Protein AF-A0AAD7BGS7-F1 (afdb_monomer_lite)

Radius of gyration: 22.75 Å; chains: 1; bounding box: 48×44×82 Å

Secondary structure (DSSP, 8-state):
----------PPPHHHHHHHHHHHHHH-GGGHHHHTTT-HHHHHHHHHHHHSEEETTSHHHHHHHHHHHHHS-HHHHHHH--EEEE-S--TTHHHHHHH-TT-SEEEES---HHHHTT--TT--EEEESSPPPGGGGGGGTT--EEEE---TT--HHHHHHHHHT-TT--EEEES-STT-----------TT---EEEEEEE--SSTT--EEEEEEE-----

pLDDT: mean 80.49, std 18.26, range [29.55, 98.44]

Foldseek 3Di:
DDDPPPPPPDDDDPVVVLVVLCCVCVVCVVCLVVQLPPDVVSVVSRVLSNQQAQAQPDVVRVVVLVVCCVPDDLVSQLQSHAHYEHEDPDPCVLVSLQSNLNHQHYEYADDDPSNLVSHHLNHAEYHYQDDDFQPRLVSQQNHAEYEHEHDVDDPPVRVLLSVLSHPRHAEYEYADDVRPDPPPLPPPPDPDFPFRWHKYWYHYPPPDDTDIDTHTRGNDDD

Sequence (222 aa):
MAFALSDDGPVFPPEIERHIFELCALGRPVLVPKLILVAWRIKHWIEPILYRTMDGYRAFTSEALLSAIHTKPPGFIATAVQNLSIYDSAAGYEEILSACTGVINLRVLSMDTAFSAHIPSTLMQLYVYDFPHQSSAFLFSQLTHLDVMGFLDIDLDAFHSSVALLPHLTHVSFPDRDYAPIFPVSCGATPKSRCSSIMIKTTSRSLTRRASQRICVSSYLV

Structure (mmCIF, N/CA/C/O backbone):
data_AF-A0AAD7BGS7-F1
#
_entry.id   AF-A0AAD7BGS7-F1
#
loop_
_atom_site.group_PDB
_atom_site.id
_atom_site.type_symbol
_atom_site.label_atom_id
_atom_site.label_alt_id
_atom_site.label_comp_id
_atom_site.label_asym_id
_atom_site.label_entity_id
_atom_site.label_seq_id
_atom_site.pdbx_PDB_ins_code
_atom_site.Cartn_x
_atom_site.Cartn_y
_atom_site.Cartn_z
_atom_site.occupancy
_atom_site.B_iso_or_equiv
_atom_site.auth_seq_id
_atom_site.auth_comp_id
_atom_site.auth_asym_id
_atom_site.auth_atom_id
_atom_site.pdbx_PDB_model_num
ATOM 1 N N . MET A 1 1 ? -19.788 13.824 49.871 1.00 48.88 1 MET A N 1
ATOM 2 C CA . MET A 1 1 ? -20.684 12.728 49.446 1.00 48.88 1 MET A CA 1
ATOM 3 C C . MET A 1 1 ? -21.099 13.029 48.014 1.00 48.88 1 MET A C 1
ATOM 5 O O . MET A 1 1 ? -21.904 13.925 47.811 1.00 48.88 1 MET A O 1
ATOM 9 N N . ALA A 1 2 ? -20.447 12.409 47.031 1.00 5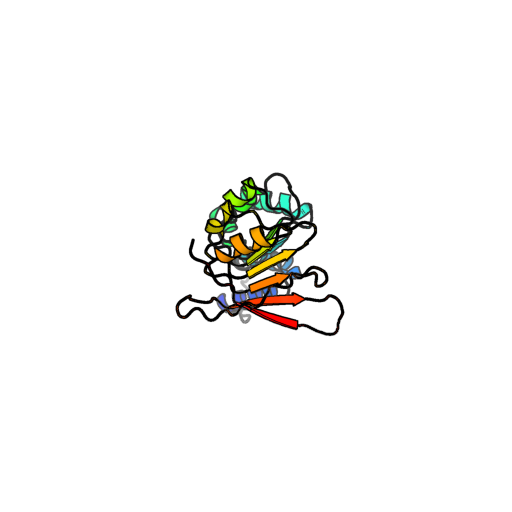1.09 2 ALA A N 1
ATOM 10 C CA . ALA A 1 2 ? -20.798 12.567 45.621 1.00 51.09 2 ALA A CA 1
ATOM 11 C C . ALA A 1 2 ? -21.753 11.429 45.246 1.00 51.09 2 ALA A C 1
ATOM 13 O O . ALA A 1 2 ? -21.427 10.264 45.469 1.00 51.09 2 ALA A O 1
ATOM 14 N N . PHE A 1 3 ? -22.939 11.769 44.751 1.00 52.53 3 PHE A N 1
ATOM 15 C CA . PHE A 1 3 ? -23.895 10.793 44.241 1.00 52.53 3 PHE A CA 1
ATOM 16 C C . PHE A 1 3 ? -23.376 10.259 42.904 1.00 52.53 3 PHE A C 1
ATOM 18 O O . PHE A 1 3 ? -23.168 11.030 41.968 1.00 52.53 3 PHE A O 1
ATOM 25 N N . ALA A 1 4 ? -23.143 8.949 42.831 1.00 58.88 4 ALA A N 1
ATOM 26 C CA . ALA A 1 4 ? -22.923 8.257 41.572 1.00 58.88 4 ALA A CA 1
ATOM 27 C C . ALA A 1 4 ? -24.243 8.296 40.792 1.00 58.88 4 ALA A C 1
ATOM 29 O O . ALA A 1 4 ? -25.187 7.588 41.132 1.00 58.88 4 ALA A O 1
ATOM 30 N N . LEU A 1 5 ? -24.330 9.175 39.794 1.00 60.38 5 LEU A N 1
ATOM 31 C CA . LEU A 1 5 ? -25.364 9.075 38.773 1.00 60.38 5 LEU A CA 1
ATOM 32 C C . LEU A 1 5 ? -25.076 7.780 38.012 1.00 60.38 5 LEU A C 1
ATOM 34 O O . LEU A 1 5 ? -24.053 7.677 37.335 1.00 60.38 5 LEU A O 1
ATOM 38 N N . SER A 1 6 ? -25.926 6.774 38.201 1.00 67.62 6 SER A N 1
ATOM 39 C CA . SER A 1 6 ? -25.938 5.566 37.387 1.00 67.62 6 SER A CA 1
ATOM 40 C C . SER A 1 6 ? -26.302 5.981 35.965 1.00 67.62 6 SER A C 1
ATOM 42 O O . SER A 1 6 ? -27.460 6.254 35.651 1.00 67.62 6 SER A O 1
ATOM 44 N N . ASP A 1 7 ? -25.271 6.133 35.139 1.00 70.50 7 ASP A N 1
ATOM 45 C CA . ASP A 1 7 ? -25.363 6.410 33.711 1.00 70.50 7 ASP A CA 1
ATOM 46 C C . ASP A 1 7 ? -25.849 5.141 32.993 1.00 70.50 7 ASP A C 1
ATOM 48 O O . ASP A 1 7 ? -25.097 4.466 32.296 1.00 70.50 7 ASP A O 1
ATOM 52 N N . ASP A 1 8 ? -27.116 4.775 33.218 1.00 81.25 8 ASP A N 1
ATOM 53 C CA . ASP A 1 8 ? -27.794 3.623 32.601 1.00 81.25 8 ASP A CA 1
ATOM 54 C C . ASP A 1 8 ? -28.217 3.928 31.149 1.00 81.25 8 ASP A C 1
ATOM 56 O O . ASP A 1 8 ? -29.264 3.492 30.660 1.00 81.25 8 ASP A O 1
ATOM 60 N N . GLY A 1 9 ? -27.416 4.725 30.440 1.00 81.56 9 GLY A N 1
ATOM 61 C CA . GLY A 1 9 ? -27.563 4.904 29.006 1.00 81.56 9 GLY A CA 1
ATOM 62 C C . GLY A 1 9 ? -27.282 3.588 28.271 1.00 81.56 9 GLY A C 1
ATOM 63 O O . GLY A 1 9 ? -26.488 2.768 28.736 1.00 81.56 9 GLY A O 1
ATOM 64 N N . PRO A 1 10 ? -27.903 3.347 27.105 1.00 83.38 10 PRO A N 1
ATOM 65 C CA . PRO A 1 10 ? -27.563 2.183 26.298 1.00 83.38 10 PRO A CA 1
ATOM 66 C C . PRO A 1 10 ? -26.089 2.261 25.865 1.00 83.38 10 PRO A C 1
ATOM 68 O O . PRO A 1 10 ? -25.704 3.138 25.092 1.00 83.38 10 PRO A O 1
ATOM 71 N N . VAL A 1 11 ? -25.265 1.330 26.356 1.00 90.81 11 VAL A N 1
ATOM 72 C CA . VAL A 1 11 ? -23.849 1.196 25.984 1.00 90.81 11 VAL A CA 1
ATOM 73 C C . VAL A 1 11 ? -23.717 0.157 24.875 1.00 90.81 11 VAL A C 1
ATOM 75 O O . VAL A 1 11 ? -24.202 -0.969 25.000 1.00 90.81 11 VAL A O 1
ATOM 78 N N . PHE A 1 12 ? -23.045 0.517 23.781 1.00 93.25 12 PHE A N 1
ATOM 79 C CA . PHE A 1 12 ? -22.699 -0.459 22.752 1.00 93.25 12 PHE A CA 1
ATOM 80 C C . PHE A 1 12 ? -21.649 -1.449 23.273 1.00 93.25 12 PHE A C 1
ATOM 82 O O . PHE A 1 12 ? -20.686 -1.027 23.919 1.00 93.25 12 PHE A O 1
ATOM 89 N N . PRO A 1 13 ? -21.760 -2.744 22.933 1.00 96.19 13 PRO A N 1
ATOM 90 C CA . PRO A 1 13 ? -20.654 -3.676 23.106 1.00 96.19 13 PRO A CA 1
ATOM 91 C C . PRO A 1 13 ? -19.382 -3.166 22.394 1.00 96.19 13 PRO A C 1
ATOM 93 O O . PRO A 1 13 ? -19.499 -2.595 21.298 1.00 96.19 13 PRO A O 1
ATOM 96 N N . PRO A 1 14 ? -18.176 -3.374 22.959 1.00 95.81 14 PRO A N 1
ATOM 97 C CA . PRO A 1 14 ? -16.922 -2.873 22.387 1.00 95.81 14 PRO A CA 1
ATOM 98 C C . PRO A 1 14 ? -16.681 -3.283 20.929 1.00 95.81 14 PRO A C 1
ATOM 100 O O . PRO A 1 14 ? -16.092 -2.527 20.161 1.00 95.81 14 PRO A O 1
ATOM 103 N N . GLU A 1 15 ? -17.151 -4.460 20.519 1.00 97.56 15 GLU A N 1
ATOM 104 C CA . GLU A 1 15 ? -17.004 -4.982 19.159 1.0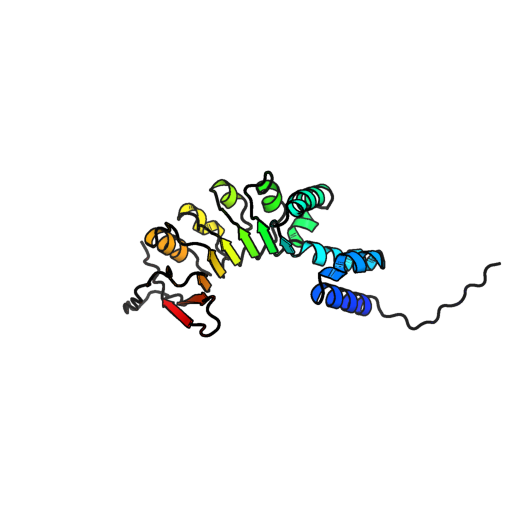0 97.56 15 GLU A CA 1
ATOM 105 C C . GLU A 1 15 ? -17.819 -4.166 18.150 1.00 97.56 15 GLU A C 1
ATOM 107 O O . GLU A 1 15 ? -17.345 -3.877 17.049 1.00 97.56 15 GLU A O 1
ATOM 112 N N . ILE A 1 16 ? -19.030 -3.756 18.540 1.00 98.00 16 ILE A N 1
ATOM 113 C CA . ILE A 1 16 ? -19.909 -2.926 17.710 1.00 98.00 16 ILE A CA 1
ATOM 114 C C . ILE A 1 16 ? -19.339 -1.515 17.601 1.00 98.00 16 ILE A C 1
ATOM 116 O O . ILE A 1 16 ? -19.269 -0.964 16.503 1.00 98.00 16 ILE A O 1
ATOM 120 N N . GLU A 1 17 ? -18.870 -0.954 18.718 1.00 97.38 17 GLU A N 1
ATOM 121 C CA . GLU A 1 17 ? -18.189 0.340 18.722 1.00 97.38 17 GLU A CA 1
ATOM 122 C C . GLU A 1 17 ? -16.969 0.314 17.788 1.00 97.38 17 GLU A C 1
ATOM 124 O O . GLU A 1 17 ? -16.858 1.151 16.889 1.00 97.38 17 GLU A O 1
ATOM 129 N N . ARG A 1 18 ? -16.097 -0.693 17.930 1.00 97.81 18 ARG A N 1
ATOM 130 C CA . ARG A 1 18 ? -14.932 -0.890 17.061 1.00 97.81 18 ARG A CA 1
ATOM 131 C C . ARG A 1 18 ? -15.321 -0.919 15.591 1.00 97.81 18 ARG A C 1
ATOM 133 O O . ARG A 1 18 ? -14.731 -0.190 14.796 1.00 97.81 18 ARG A O 1
ATOM 140 N N . HIS A 1 19 ? -16.326 -1.717 15.243 1.00 98.12 19 HIS A N 1
ATOM 141 C CA . HIS A 1 19 ? -16.774 -1.857 13.865 1.00 98.12 19 HIS A CA 1
ATOM 142 C C . HIS A 1 19 ? -17.265 -0.526 13.274 1.00 98.12 19 HIS A C 1
ATOM 144 O O . HIS A 1 19 ? -16.906 -0.183 12.148 1.00 98.12 19 HIS A O 1
ATOM 150 N N . ILE A 1 20 ? -18.019 0.267 14.045 1.00 97.81 20 ILE A N 1
ATOM 151 C CA . ILE A 1 20 ? -18.490 1.595 13.621 1.00 97.81 20 ILE A CA 1
ATOM 152 C C . ILE A 1 20 ? -17.306 2.527 13.341 1.00 97.81 20 ILE A C 1
ATOM 154 O O . ILE A 1 20 ? -17.276 3.184 12.297 1.00 97.81 20 ILE A O 1
ATOM 158 N N . PHE A 1 21 ? -16.318 2.580 14.239 1.00 98.44 21 PHE A N 1
ATOM 159 C CA . PHE A 1 21 ? -15.154 3.450 14.064 1.00 98.44 21 PHE A CA 1
ATOM 160 C C . PHE A 1 21 ? -14.268 3.009 12.895 1.00 98.44 21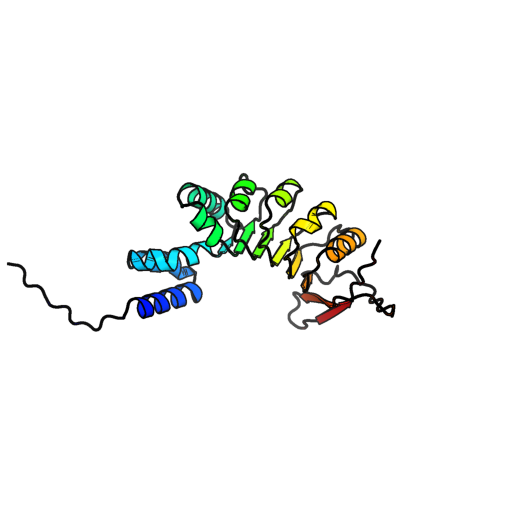 PHE A C 1
ATOM 162 O O . PHE A 1 21 ? -13.825 3.865 12.126 1.00 98.44 21 PHE A O 1
ATOM 169 N N . GLU A 1 22 ? -14.039 1.705 12.717 1.00 98.12 22 GLU A N 1
ATOM 170 C CA . GLU A 1 22 ? -13.267 1.173 11.587 1.00 98.12 22 GLU A CA 1
ATOM 171 C C . GLU A 1 22 ? -13.969 1.469 10.253 1.00 98.12 22 GLU A C 1
ATOM 173 O O . GLU A 1 22 ? -13.326 1.952 9.320 1.00 98.12 22 GLU A O 1
ATOM 178 N N . LEU A 1 23 ? -15.294 1.288 10.167 1.00 98.19 23 LEU A N 1
ATOM 179 C CA . LEU A 1 23 ? -16.077 1.661 8.983 1.00 98.19 23 LEU A CA 1
ATOM 180 C C . LEU A 1 23 ? -16.008 3.166 8.695 1.00 98.19 23 LEU A C 1
ATOM 182 O O . LEU A 1 23 ? -15.815 3.562 7.544 1.00 98.19 23 LEU A O 1
ATOM 186 N N . CYS A 1 24 ? -16.125 4.012 9.723 1.00 98.00 24 CYS A N 1
ATOM 187 C CA . CYS A 1 24 ? -15.985 5.462 9.572 1.00 98.00 24 CYS A CA 1
ATOM 188 C C . CYS A 1 24 ? -14.593 5.847 9.053 1.00 98.00 24 CYS A C 1
ATOM 190 O O . CYS A 1 24 ? -14.480 6.667 8.140 1.00 98.00 24 CYS A O 1
ATOM 192 N N . ALA A 1 25 ? -13.545 5.245 9.618 1.00 97.19 25 ALA A N 1
ATOM 193 C CA . ALA A 1 25 ? -12.158 5.484 9.239 1.00 97.19 25 ALA A CA 1
ATOM 194 C C . ALA A 1 25 ? -11.873 5.053 7.793 1.00 97.19 25 ALA A C 1
ATOM 196 O O . ALA A 1 25 ? -11.293 5.823 7.029 1.00 97.19 25 ALA A O 1
ATOM 197 N N . LEU A 1 26 ? -12.326 3.859 7.397 1.00 95.75 26 LEU A N 1
ATOM 198 C CA . LEU A 1 26 ? -12.152 3.328 6.042 1.00 95.75 26 LEU A CA 1
ATOM 199 C C . LEU A 1 26 ? -12.976 4.103 5.006 1.00 95.75 26 LEU A C 1
ATOM 201 O O . LEU A 1 26 ? -12.490 4.372 3.910 1.00 95.75 26 LEU A O 1
ATOM 205 N N . GLY A 1 27 ? -14.209 4.485 5.348 1.00 96.50 27 GLY A N 1
ATOM 206 C CA . GLY A 1 27 ? -15.093 5.231 4.451 1.00 96.50 27 GLY A CA 1
ATOM 207 C C . GLY A 1 27 ? -14.702 6.701 4.285 1.00 96.50 27 GLY A C 1
ATOM 208 O O . GLY A 1 27 ? -14.981 7.299 3.246 1.00 96.50 27 GLY A O 1
ATOM 209 N N . ARG A 1 28 ? -14.068 7.308 5.298 1.00 96.38 28 ARG A N 1
ATOM 210 C CA . ARG A 1 28 ? -13.622 8.711 5.279 1.00 96.38 28 ARG A CA 1
ATOM 211 C C . ARG A 1 28 ? -12.258 8.873 5.970 1.00 96.38 28 ARG A C 1
ATOM 213 O O . ARG A 1 28 ? -12.208 9.408 7.080 1.00 96.38 28 ARG A O 1
ATOM 220 N N . PRO A 1 29 ? -11.142 8.532 5.296 1.00 93.31 29 PRO A N 1
ATOM 221 C CA . PRO A 1 29 ? -9.794 8.610 5.876 1.00 93.31 29 PRO A CA 1
ATOM 222 C C . PRO A 1 29 ? -9.422 9.988 6.447 1.00 93.31 29 PRO A C 1
ATOM 224 O O . PRO A 1 29 ? -8.710 10.084 7.440 1.00 93.31 29 PRO A O 1
ATOM 227 N N . VAL A 1 30 ? -9.977 11.071 5.888 1.00 92.31 30 VAL A N 1
ATOM 228 C CA . VAL A 1 30 ? -9.788 12.447 6.391 1.00 92.31 30 VAL A CA 1
ATOM 229 C C . VAL A 1 30 ? -10.262 12.647 7.841 1.00 92.31 30 VAL A C 1
ATOM 231 O O . VAL A 1 30 ? -9.824 13.577 8.514 1.00 92.31 30 VAL A O 1
ATOM 234 N N . LEU A 1 31 ? -11.157 11.790 8.344 1.00 96.19 31 LEU A N 1
ATOM 235 C CA . LEU A 1 31 ? -11.645 11.847 9.722 1.00 96.19 31 LEU A CA 1
ATOM 236 C C . LEU A 1 31 ? -10.750 11.095 10.707 1.00 96.19 31 LEU A C 1
ATOM 238 O O . LEU A 1 31 ? -10.862 11.344 11.905 1.00 96.19 31 LEU A O 1
ATOM 242 N N . VAL A 1 32 ? -9.857 10.221 10.239 1.00 95.94 32 VAL A N 1
ATOM 243 C CA . VAL A 1 32 ? -9.021 9.361 11.089 1.00 95.94 32 VAL A CA 1
ATOM 244 C C . VAL A 1 32 ? -8.290 10.143 12.191 1.00 95.94 32 VAL A C 1
ATOM 246 O O . VAL A 1 32 ? -8.431 9.750 13.350 1.00 95.94 32 VAL A O 1
ATOM 249 N N . PRO A 1 33 ? -7.630 11.293 11.919 1.00 94.94 33 PRO A N 1
ATOM 250 C CA . PRO A 1 33 ? -6.973 12.075 12.970 1.00 94.94 33 PRO A CA 1
ATOM 251 C C . PRO A 1 33 ? -7.924 12.604 14.052 1.00 94.94 33 PRO A C 1
ATOM 253 O O . PRO A 1 33 ? -7.492 12.843 15.171 1.00 94.94 33 PRO A O 1
ATOM 256 N N . LYS A 1 34 ? -9.215 12.786 13.745 1.00 97.50 34 LYS A N 1
ATOM 257 C CA . LYS A 1 34 ? -10.233 13.185 14.731 1.00 97.50 34 LYS A CA 1
ATOM 258 C C . LYS A 1 34 ? -10.751 11.980 15.513 1.00 97.50 34 LYS A C 1
ATOM 260 O O . LYS A 1 34 ? -10.933 12.075 16.721 1.00 97.50 34 LYS A O 1
ATOM 265 N N . LEU A 1 35 ? -10.964 10.847 14.839 1.00 97.88 35 LEU A N 1
ATOM 266 C CA . LEU A 1 35 ? -11.475 9.622 15.463 1.00 97.88 35 LEU A CA 1
ATOM 267 C C . LEU A 1 35 ? -10.521 9.090 16.541 1.00 97.88 35 LEU A C 1
ATOM 269 O O . LEU A 1 35 ? -10.972 8.700 17.614 1.00 97.88 35 LEU A O 1
ATOM 273 N N . ILE A 1 36 ? -9.206 9.148 16.308 1.00 97.44 36 ILE A N 1
ATOM 274 C CA . ILE A 1 36 ? -8.204 8.701 17.293 1.00 97.44 36 ILE A CA 1
ATOM 275 C C . ILE A 1 36 ? -8.196 9.529 18.590 1.00 97.44 36 ILE A C 1
ATOM 277 O O . ILE A 1 36 ? -7.640 9.077 19.589 1.00 97.44 36 ILE A O 1
ATOM 281 N N . LEU A 1 37 ? -8.798 10.724 18.594 1.00 97.56 37 LEU A N 1
ATOM 282 C CA . LEU A 1 37 ? -8.875 11.597 19.770 1.00 97.56 37 LEU A CA 1
ATOM 283 C C . LEU A 1 37 ? -10.092 11.302 20.655 1.00 97.56 37 LEU A C 1
ATOM 285 O O . LEU A 1 37 ? -10.173 11.837 21.756 1.00 97.56 37 LEU A O 1
ATOM 289 N N . VAL A 1 38 ? -11.033 10.468 20.195 1.00 97.62 38 VAL A N 1
ATOM 290 C CA . VAL A 1 38 ? -12.294 10.212 20.910 1.00 97.62 38 VAL A CA 1
ATOM 291 C C . VAL A 1 38 ? -12.061 9.440 22.208 1.00 97.62 38 VAL A C 1
ATOM 293 O O . VAL A 1 38 ? -12.571 9.825 23.255 1.00 97.62 38 VAL A O 1
ATOM 296 N N . ALA A 1 39 ? -11.291 8.353 22.153 1.00 97.19 39 ALA A N 1
ATOM 297 C CA . ALA A 1 39 ? -10.898 7.590 23.332 1.00 97.19 39 ALA A CA 1
ATOM 298 C C . ALA A 1 39 ? -9.644 6.751 23.059 1.00 97.19 39 ALA A C 1
ATOM 300 O O . ALA A 1 39 ? -9.336 6.396 21.920 1.00 97.19 39 ALA A O 1
ATOM 301 N N . TRP A 1 40 ? -8.952 6.356 24.129 1.00 97.69 40 TRP A N 1
ATOM 302 C CA . TRP A 1 40 ? -7.719 5.570 24.045 1.00 97.69 40 TRP A CA 1
ATOM 303 C C . TRP A 1 40 ? -7.895 4.227 23.311 1.00 97.69 40 TRP A C 1
ATOM 305 O O . TRP A 1 40 ? -7.050 3.860 22.495 1.00 97.69 40 TRP A O 1
ATOM 315 N N . ARG A 1 41 ? -9.009 3.514 23.534 1.00 97.62 41 ARG A N 1
ATOM 316 C CA . ARG A 1 41 ? -9.310 2.255 22.822 1.00 9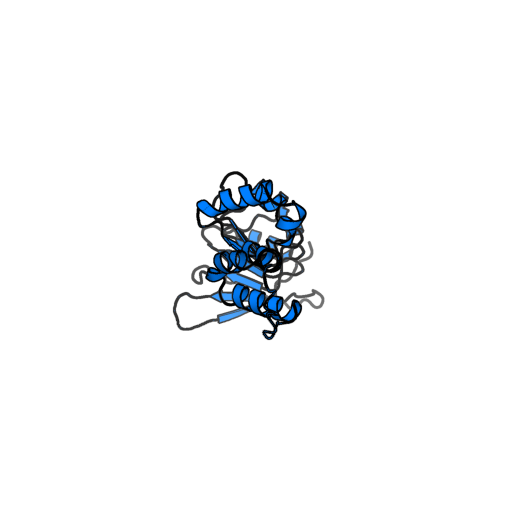7.62 41 ARG A CA 1
ATOM 317 C C . ARG A 1 41 ? -9.538 2.474 21.322 1.00 97.62 41 ARG A C 1
ATOM 319 O O . ARG A 1 41 ? -9.031 1.705 20.513 1.00 97.62 41 ARG A O 1
ATOM 326 N N . ILE A 1 42 ? -10.205 3.573 20.954 1.00 98.06 42 ILE A N 1
ATOM 327 C CA . ILE A 1 42 ? -10.439 3.942 19.552 1.00 98.06 42 ILE A CA 1
ATOM 328 C C . ILE A 1 42 ? -9.111 4.226 18.864 1.00 98.06 42 ILE A C 1
ATOM 330 O O . ILE A 1 42 ? -8.886 3.741 17.759 1.00 98.06 42 ILE A O 1
ATOM 334 N N . LYS A 1 43 ? -8.194 4.935 19.535 1.00 97.44 43 LYS A N 1
ATOM 335 C CA . LYS A 1 43 ? -6.833 5.120 19.025 1.00 97.44 43 LYS A CA 1
ATOM 336 C C . LYS A 1 43 ? -6.190 3.778 18.665 1.00 97.44 43 LYS A C 1
ATOM 338 O O . LYS A 1 43 ? -5.685 3.654 17.561 1.00 97.44 43 LYS A O 1
ATOM 343 N N . HIS A 1 44 ? -6.262 2.769 19.533 1.00 97.06 44 HIS A N 1
ATOM 344 C CA . HIS A 1 44 ? -5.656 1.456 19.263 1.00 97.06 44 HIS A CA 1
ATOM 345 C C . HIS A 1 44 ? -6.270 0.743 18.055 1.00 97.06 44 HIS A C 1
ATOM 347 O O . HIS A 1 44 ? -5.548 0.105 17.294 1.00 97.06 44 HIS A O 1
ATOM 353 N N . TRP A 1 45 ? -7.584 0.851 17.860 1.00 97.62 45 TRP A N 1
ATOM 354 C CA . TRP A 1 45 ? -8.263 0.223 16.724 1.00 97.62 45 TRP A CA 1
ATOM 355 C C . TRP A 1 45 ? -7.996 0.948 15.403 1.00 97.62 45 TRP A C 1
ATOM 357 O O . TRP A 1 45 ? -7.869 0.316 14.359 1.00 97.62 45 TRP A O 1
ATOM 367 N N . ILE A 1 46 ? -7.898 2.276 15.447 1.00 98.25 46 ILE A N 1
ATOM 368 C CA . ILE A 1 46 ? -7.865 3.127 14.255 1.00 98.25 46 ILE A CA 1
ATOM 369 C C . ILE A 1 46 ? -6.444 3.502 13.828 1.00 98.25 46 ILE A C 1
ATOM 371 O O . ILE A 1 46 ? -6.213 3.760 12.647 1.00 98.25 46 ILE A O 1
ATOM 375 N N . GLU A 1 47 ? -5.469 3.492 14.737 1.00 96.25 47 GLU A N 1
ATOM 376 C CA . GLU A 1 47 ? -4.076 3.818 14.417 1.00 96.25 47 GLU A CA 1
ATOM 377 C C . GLU A 1 47 ? -3.499 2.955 13.273 1.00 96.25 47 GLU A C 1
ATOM 379 O O . GLU A 1 47 ? -2.926 3.543 12.359 1.00 96.25 47 GLU A O 1
ATOM 384 N N . PRO A 1 48 ? -3.719 1.626 13.185 1.00 96.75 48 PRO A N 1
ATOM 385 C CA . PRO A 1 48 ? -3.292 0.849 12.015 1.00 96.75 48 PRO A CA 1
ATOM 386 C C . PRO A 1 48 ? -3.880 1.350 10.685 1.00 96.75 48 PRO A C 1
ATOM 388 O O . PRO A 1 48 ? -3.213 1.307 9.656 1.00 96.75 48 PRO A O 1
ATOM 391 N N . ILE A 1 49 ? -5.117 1.864 10.692 1.00 96.50 49 ILE A N 1
ATOM 392 C CA . ILE A 1 49 ? -5.780 2.401 9.492 1.00 96.50 49 ILE A CA 1
ATOM 393 C C . ILE A 1 49 ? -5.129 3.720 9.060 1.00 96.50 49 ILE A C 1
ATOM 395 O O . ILE A 1 49 ? -5.009 3.967 7.862 1.00 96.50 49 ILE A O 1
ATOM 399 N N . LEU A 1 50 ? -4.668 4.539 10.015 1.00 94.75 50 LEU A N 1
ATOM 400 C CA . LEU A 1 50 ? -3.939 5.781 9.736 1.00 94.75 50 LEU A CA 1
ATOM 401 C C . LEU A 1 50 ? -2.649 5.520 8.948 1.00 94.75 50 LEU A C 1
ATOM 403 O O . LEU A 1 50 ? -2.369 6.239 7.995 1.00 94.75 50 LEU A O 1
ATOM 407 N N . TYR A 1 51 ? -1.893 4.490 9.330 1.00 95.25 51 TYR A N 1
ATOM 408 C CA . TYR A 1 51 ? -0.614 4.141 8.698 1.00 95.25 51 TYR A CA 1
ATOM 409 C C . TYR A 1 51 ? -0.760 3.237 7.469 1.00 95.25 51 TYR A C 1
ATOM 411 O O . TYR A 1 51 ? 0.220 2.991 6.769 1.00 95.25 51 TYR A O 1
ATOM 419 N N . ARG A 1 52 ? -1.974 2.757 7.169 1.00 95.75 52 ARG A N 1
ATOM 420 C CA . ARG A 1 52 ? -2.218 1.799 6.081 1.00 95.75 52 ARG A CA 1
ATOM 421 C C . ARG A 1 52 ? -1.738 2.284 4.718 1.00 95.75 52 ARG A C 1
ATOM 423 O O . ARG A 1 52 ? -1.291 1.472 3.905 1.00 95.75 52 ARG A O 1
ATOM 430 N N . THR A 1 53 ? -1.850 3.584 4.470 1.00 93.38 53 THR A N 1
ATOM 431 C CA . THR A 1 53 ? -1.454 4.214 3.212 1.00 93.38 53 THR A CA 1
ATOM 432 C C . THR A 1 53 ? -0.556 5.404 3.493 1.00 93.38 53 THR A C 1
ATOM 434 O O . THR A 1 53 ? -1.018 6.416 4.014 1.00 93.38 53 THR A O 1
ATOM 437 N N . MET A 1 54 ? 0.709 5.285 3.099 1.00 92.06 54 MET A N 1
ATOM 438 C CA . MET A 1 54 ? 1.713 6.335 3.206 1.00 92.06 54 MET A CA 1
ATOM 439 C C . MET A 1 54 ? 2.046 6.854 1.811 1.00 92.06 54 MET A C 1
ATOM 441 O O . MET A 1 54 ? 2.521 6.117 0.946 1.00 92.06 54 MET A O 1
ATOM 445 N N . ASP A 1 55 ? 1.768 8.133 1.590 1.00 89.31 55 ASP A N 1
ATOM 446 C CA . ASP A 1 55 ? 1.981 8.804 0.313 1.00 89.31 55 ASP A CA 1
ATOM 447 C C . ASP A 1 55 ? 3.107 9.830 0.442 1.00 89.31 55 ASP A C 1
ATOM 449 O O . ASP A 1 55 ? 2.896 10.897 1.011 1.00 89.31 55 ASP A O 1
ATOM 453 N N . GLY A 1 56 ? 4.281 9.501 -0.101 1.00 81.00 56 GLY A N 1
ATOM 454 C CA . GLY A 1 56 ? 5.492 10.319 -0.095 1.00 81.00 56 GLY A CA 1
ATOM 455 C C . GLY A 1 56 ? 5.454 11.567 -0.977 1.00 81.00 56 GLY A C 1
ATOM 456 O O . GLY A 1 56 ? 6.446 12.283 -1.025 1.00 81.00 56 GLY A O 1
ATOM 457 N N . TYR A 1 57 ? 4.357 11.847 -1.693 1.00 79.44 57 TYR A N 1
ATOM 458 C CA . TYR A 1 57 ? 4.275 13.016 -2.580 1.00 79.44 57 TYR A CA 1
ATOM 459 C C . TYR A 1 57 ? 4.347 14.348 -1.816 1.00 79.44 57 TYR A C 1
ATOM 461 O O . TYR A 1 57 ? 4.675 15.395 -2.373 1.00 79.44 57 TYR A O 1
ATOM 469 N N . ARG A 1 58 ? 4.017 14.341 -0.523 1.00 69.69 58 ARG A N 1
ATOM 470 C CA . ARG A 1 58 ? 4.084 15.535 0.321 1.00 69.69 58 ARG A CA 1
ATOM 471 C C . ARG A 1 58 ? 5.391 15.495 1.104 1.00 69.69 58 ARG A C 1
ATOM 473 O O . ARG A 1 58 ? 5.573 14.595 1.901 1.00 69.69 58 ARG A O 1
ATOM 480 N N . ALA A 1 59 ? 6.263 16.494 0.971 1.00 56.53 59 ALA A N 1
ATOM 481 C CA . ALA A 1 59 ? 7.540 16.542 1.708 1.00 56.53 59 ALA A CA 1
ATOM 482 C C . ALA A 1 59 ? 7.400 16.273 3.228 1.00 56.53 59 ALA A C 1
ATOM 484 O O . ALA A 1 59 ? 8.259 15.656 3.843 1.00 56.53 59 ALA A O 1
ATOM 485 N N . PHE A 1 60 ? 6.262 16.646 3.823 1.00 56.50 60 PHE A N 1
ATOM 486 C CA . PHE A 1 60 ? 5.949 16.399 5.234 1.00 56.50 60 PHE A CA 1
ATOM 487 C C . PHE A 1 60 ? 5.734 14.921 5.614 1.00 56.50 60 PHE A C 1
ATOM 489 O O . PHE A 1 60 ? 5.689 14.604 6.799 1.00 56.50 60 PHE A O 1
ATOM 496 N N . THR A 1 61 ? 5.555 14.006 4.660 1.00 68.31 61 THR A N 1
ATOM 497 C CA . THR A 1 61 ? 5.215 12.606 4.958 1.00 68.31 61 THR A CA 1
ATOM 498 C C . THR A 1 61 ? 6.428 11.702 5.111 1.00 68.31 61 THR A C 1
ATOM 500 O O . THR A 1 61 ? 6.314 10.718 5.833 1.00 68.31 61 THR A O 1
ATOM 503 N N . SER A 1 62 ? 7.572 12.005 4.486 1.00 77.50 62 SER A N 1
ATOM 504 C CA . SER A 1 62 ? 8.792 11.199 4.660 1.00 77.50 62 SER A CA 1
ATOM 505 C C . SER A 1 62 ? 9.371 11.385 6.062 1.00 77.50 62 SER A C 1
ATOM 507 O O . SER A 1 62 ? 9.592 10.401 6.759 1.00 77.50 62 SER A O 1
ATOM 509 N N . GLU A 1 63 ? 9.502 12.628 6.530 1.00 86.44 63 GLU A N 1
ATOM 510 C CA . GLU A 1 63 ? 9.945 12.924 7.900 1.00 86.44 63 GLU A CA 1
ATOM 511 C C . GLU A 1 63 ? 8.969 12.384 8.949 1.00 86.44 63 GLU A C 1
ATOM 513 O O . GLU A 1 63 ? 9.387 11.792 9.941 1.00 86.44 63 GLU A O 1
ATOM 518 N N . ALA A 1 64 ? 7.658 12.535 8.728 1.00 87.50 64 ALA A N 1
ATOM 519 C CA . ALA A 1 64 ? 6.655 11.985 9.635 1.00 87.50 64 ALA A CA 1
ATOM 520 C C . ALA A 1 64 ? 6.690 10.449 9.672 1.00 87.50 64 ALA A C 1
ATOM 522 O O . ALA A 1 64 ? 6.486 9.860 10.735 1.00 87.50 64 ALA A O 1
ATOM 523 N N . LEU A 1 65 ? 6.965 9.794 8.538 1.00 89.44 65 LEU A N 1
ATOM 524 C CA . LEU A 1 65 ? 7.116 8.343 8.470 1.00 89.44 65 LEU A CA 1
ATOM 525 C C . LEU A 1 65 ? 8.402 7.879 9.155 1.00 89.44 65 LEU A C 1
ATOM 527 O O . LEU A 1 65 ? 8.334 6.958 9.959 1.00 89.44 65 LEU A O 1
ATOM 531 N N . LEU A 1 66 ? 9.535 8.539 8.917 1.00 91.69 66 LEU A N 1
ATOM 532 C CA . LEU A 1 66 ? 10.791 8.264 9.624 1.00 91.69 66 LEU A CA 1
ATOM 533 C C . LEU A 1 66 ? 10.629 8.478 11.134 1.00 91.69 66 L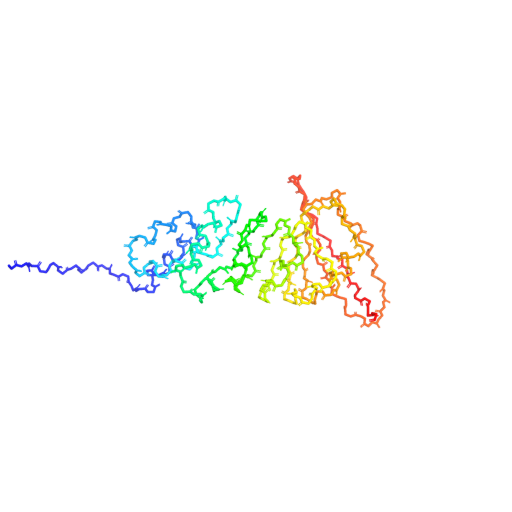EU A C 1
ATOM 535 O O . LEU A 1 66 ? 10.974 7.616 11.937 1.00 91.69 66 LEU A O 1
ATOM 539 N N . SER A 1 67 ? 9.982 9.570 11.544 1.00 93.25 67 SER A N 1
ATOM 540 C CA . SER A 1 67 ? 9.634 9.807 12.947 1.00 93.25 67 SER A CA 1
ATOM 541 C C . SER A 1 67 ? 8.751 8.689 13.512 1.00 93.25 67 SER A C 1
ATOM 543 O O . SER A 1 67 ? 8.982 8.222 14.629 1.00 93.25 67 SER A O 1
ATOM 545 N N . ALA A 1 68 ? 7.770 8.200 12.748 1.00 93.69 68 ALA A N 1
ATOM 546 C CA . ALA A 1 68 ? 6.955 7.059 13.151 1.00 93.69 68 ALA A CA 1
ATOM 547 C C . ALA A 1 68 ? 7.781 5.767 13.254 1.00 93.69 68 ALA A C 1
ATOM 549 O O . ALA A 1 68 ? 7.609 5.038 14.225 1.00 93.69 68 ALA A O 1
ATOM 550 N N . ILE A 1 69 ? 8.706 5.511 12.327 1.00 95.31 69 ILE A N 1
ATOM 551 C CA . ILE A 1 69 ? 9.638 4.372 12.371 1.00 95.31 69 ILE A CA 1
ATOM 552 C C . ILE A 1 69 ? 10.470 4.401 13.657 1.00 95.31 69 ILE A C 1
ATOM 554 O O . ILE A 1 69 ? 10.603 3.376 14.320 1.00 95.31 69 ILE A O 1
ATOM 558 N N . HIS A 1 70 ? 10.953 5.574 14.068 1.00 96.00 70 HIS A N 1
ATOM 559 C CA . HIS A 1 70 ? 11.754 5.710 15.286 1.00 96.00 70 HIS A CA 1
ATOM 560 C C . HIS A 1 70 ? 10.942 5.693 16.589 1.00 96.00 70 HIS A C 1
ATOM 562 O O . HIS A 1 70 ? 11.476 5.350 17.643 1.00 96.00 70 HIS A O 1
ATOM 568 N N . THR A 1 71 ? 9.669 6.097 16.558 1.00 96.81 71 THR A N 1
ATOM 569 C CA . THR A 1 71 ? 8.838 6.236 17.772 1.00 96.81 71 THR A CA 1
ATOM 570 C C . THR A 1 71 ? 7.878 5.072 18.001 1.00 96.81 71 THR A C 1
ATOM 572 O O . THR A 1 71 ? 7.381 4.898 19.117 1.00 96.81 71 THR A O 1
ATOM 575 N N . LYS A 1 72 ? 7.587 4.273 16.971 1.00 96.50 72 LYS A N 1
ATOM 576 C CA . LYS A 1 72 ? 6.688 3.118 17.046 1.00 96.50 72 LYS A CA 1
ATOM 577 C C . LYS A 1 72 ? 7.474 1.811 17.164 1.00 96.50 72 LYS A C 1
ATOM 579 O O . LYS A 1 72 ? 8.603 1.723 16.695 1.00 96.50 72 LYS A O 1
ATOM 584 N N . PRO A 1 73 ? 6.878 0.757 17.753 1.00 97.00 73 PRO A N 1
ATOM 585 C CA . PRO A 1 73 ? 7.485 -0.568 17.732 1.00 97.00 73 PRO A CA 1
ATOM 586 C C . PRO A 1 73 ? 7.752 -1.023 16.284 1.00 97.00 73 PRO A C 1
ATOM 588 O O . PRO A 1 73 ? 6.849 -0.899 15.454 1.00 97.00 73 PRO A O 1
ATOM 591 N N . PRO A 1 74 ? 8.916 -1.618 15.967 1.00 94.62 74 PRO A N 1
ATOM 592 C CA . PRO A 1 74 ? 9.250 -2.016 14.594 1.00 94.62 74 PRO A CA 1
ATOM 593 C C . PRO A 1 74 ? 8.201 -2.931 13.944 1.00 94.62 74 PRO A C 1
ATOM 595 O O . PRO A 1 74 ? 7.801 -2.723 12.802 1.00 94.62 74 PRO A O 1
ATOM 598 N N . GLY A 1 75 ? 7.664 -3.893 14.706 1.00 96.25 75 GLY A N 1
ATOM 599 C CA . GLY A 1 75 ? 6.612 -4.798 14.224 1.00 96.25 75 GLY A CA 1
ATOM 600 C C . GLY A 1 75 ? 5.283 -4.103 13.896 1.00 96.25 75 GLY A C 1
ATOM 601 O O . GLY A 1 75 ? 4.511 -4.606 13.079 1.00 96.25 75 GLY A O 1
ATOM 602 N N . PHE A 1 76 ? 5.018 -2.938 14.498 1.00 96.62 76 PHE A N 1
ATOM 603 C CA . PHE A 1 76 ? 3.825 -2.153 14.194 1.00 96.62 76 PHE A CA 1
ATOM 604 C C . PHE A 1 76 ? 3.922 -1.548 12.793 1.00 96.62 76 PHE A C 1
ATOM 606 O O . PHE A 1 76 ? 3.033 -1.778 11.982 1.00 96.62 76 PHE A O 1
ATOM 613 N N . ILE A 1 77 ? 5.008 -0.835 12.475 1.00 96.25 77 ILE A N 1
ATOM 614 C CA . ILE A 1 77 ? 5.178 -0.212 11.151 1.00 96.25 77 ILE A CA 1
ATOM 615 C C . ILE A 1 77 ? 5.259 -1.273 10.055 1.00 96.25 77 ILE A C 1
ATOM 617 O O . ILE A 1 77 ? 4.575 -1.147 9.039 1.00 96.25 77 ILE A O 1
ATOM 621 N N . ALA A 1 78 ? 5.995 -2.356 10.318 1.00 96.06 78 ALA A N 1
ATOM 622 C CA . ALA A 1 78 ? 6.130 -3.483 9.406 1.00 96.06 78 ALA A CA 1
ATOM 623 C C . ALA A 1 78 ? 4.783 -4.044 8.939 1.00 96.06 78 ALA A C 1
ATOM 625 O O . ALA A 1 78 ? 4.657 -4.423 7.783 1.00 96.06 78 ALA A O 1
ATOM 626 N N . THR A 1 79 ? 3.770 -4.086 9.808 1.00 96.00 79 THR A N 1
ATOM 627 C CA . THR A 1 79 ? 2.463 -4.686 9.487 1.00 96.00 79 THR A CA 1
ATOM 628 C C . THR A 1 79 ? 1.373 -3.665 9.173 1.00 96.00 79 THR A C 1
ATOM 630 O O . THR A 1 79 ? 0.423 -3.985 8.456 1.00 96.00 79 THR A O 1
ATOM 633 N N . ALA A 1 80 ? 1.488 -2.442 9.695 1.00 96.12 80 ALA A N 1
ATOM 634 C CA . ALA A 1 80 ? 0.496 -1.399 9.488 1.00 96.12 80 ALA A CA 1
ATOM 635 C C . ALA A 1 80 ? 0.574 -0.813 8.073 1.00 96.12 80 ALA A C 1
ATOM 637 O O . ALA A 1 80 ? -0.471 -0.578 7.472 1.00 96.12 80 ALA A O 1
ATOM 638 N N . VAL A 1 81 ? 1.777 -0.607 7.523 1.00 96.31 81 VAL A N 1
ATOM 639 C CA . VAL A 1 81 ? 1.960 0.023 6.206 1.00 96.31 81 VAL A CA 1
ATOM 640 C C . VAL A 1 81 ? 1.764 -1.003 5.088 1.00 96.31 81 VAL A C 1
ATOM 642 O O . VAL A 1 81 ? 2.571 -1.908 4.909 1.00 96.31 81 VAL A O 1
ATOM 645 N N . GLN A 1 82 ? 0.692 -0.844 4.307 1.00 97.00 82 GLN A N 1
ATOM 646 C CA . GLN A 1 82 ? 0.345 -1.744 3.195 1.00 97.00 82 GLN A CA 1
ATOM 647 C C . GLN A 1 82 ? 0.529 -1.089 1.827 1.00 97.00 82 GLN A C 1
ATOM 649 O O . GLN A 1 82 ? 0.905 -1.754 0.862 1.00 97.00 82 GLN A O 1
ATOM 654 N N . ASN A 1 83 ? 0.241 0.209 1.737 1.00 96.00 83 ASN A N 1
ATOM 655 C CA . ASN A 1 83 ? 0.369 0.993 0.518 1.00 96.00 83 ASN A CA 1
ATOM 656 C C . ASN A 1 83 ? 1.429 2.063 0.748 1.00 96.00 83 ASN A C 1
ATOM 658 O O . ASN A 1 83 ? 1.241 2.931 1.600 1.00 96.00 83 ASN A O 1
ATOM 662 N N . LEU A 1 84 ? 2.517 2.010 -0.009 1.00 94.81 84 LEU A N 1
ATOM 663 C CA . LEU A 1 84 ? 3.629 2.939 0.120 1.00 94.81 84 LEU A CA 1
ATOM 664 C C . LEU A 1 84 ? 3.901 3.592 -1.229 1.00 94.81 84 LEU A C 1
ATOM 666 O O . LEU A 1 84 ? 4.029 2.908 -2.241 1.00 94.81 84 LEU A O 1
ATOM 670 N N . SER A 1 85 ? 3.974 4.918 -1.251 1.00 93.00 85 SER A N 1
ATOM 671 C CA . SER A 1 85 ? 4.399 5.671 -2.431 1.00 93.00 85 SER A CA 1
ATOM 672 C C . SER A 1 85 ? 5.630 6.506 -2.105 1.00 93.00 85 SER A C 1
ATOM 674 O O . SER A 1 85 ? 5.612 7.265 -1.141 1.00 93.00 85 SER A O 1
ATOM 676 N N . ILE A 1 86 ? 6.680 6.381 -2.910 1.00 90.19 86 ILE A N 1
ATOM 677 C CA . ILE A 1 86 ? 7.964 7.070 -2.767 1.00 90.19 86 ILE A CA 1
ATOM 678 C C . ILE A 1 86 ? 8.209 7.835 -4.071 1.00 90.19 86 ILE A C 1
ATOM 680 O O . ILE A 1 86 ? 8.398 7.237 -5.127 1.00 90.19 86 ILE A O 1
ATOM 684 N N . TYR A 1 87 ? 8.143 9.163 -4.017 1.00 84.75 87 TYR A N 1
ATOM 685 C CA . TYR A 1 87 ? 8.219 10.008 -5.217 1.00 84.75 87 TYR A CA 1
ATOM 686 C C . TYR A 1 87 ? 9.558 10.704 -5.400 1.00 84.75 87 TYR A C 1
ATOM 688 O O . TYR A 1 87 ? 9.786 11.276 -6.453 1.00 84.75 87 TYR A O 1
ATOM 696 N N . ASP A 1 88 ? 10.430 10.676 -4.406 1.00 73.31 88 ASP A N 1
ATOM 697 C CA . ASP A 1 88 ? 11.711 11.364 -4.462 1.00 73.31 88 ASP A CA 1
ATOM 698 C C . ASP A 1 88 ? 12.811 10.396 -4.034 1.00 73.31 88 ASP A C 1
ATOM 700 O O . ASP A 1 88 ? 12.556 9.490 -3.233 1.00 73.31 88 ASP A O 1
ATOM 704 N N . SER A 1 89 ? 14.039 10.622 -4.498 1.00 66.12 89 SER A N 1
ATOM 705 C CA . SER A 1 89 ? 15.248 9.976 -3.974 1.00 66.12 89 SER A CA 1
ATOM 706 C C . SER A 1 89 ? 15.601 10.521 -2.584 1.00 66.12 89 SER A C 1
ATOM 708 O O . SER A 1 89 ? 16.772 10.709 -2.250 1.00 66.12 89 SER A O 1
ATOM 710 N N . ALA A 1 90 ? 14.583 10.865 -1.793 1.00 61.62 90 ALA A N 1
ATOM 711 C CA . ALA A 1 90 ? 14.736 11.459 -0.487 1.00 61.62 90 ALA A CA 1
ATOM 712 C C . ALA A 1 90 ? 15.565 10.518 0.388 1.00 61.62 90 ALA A C 1
ATOM 714 O O . ALA A 1 90 ? 15.359 9.300 0.397 1.00 61.62 90 ALA A O 1
ATOM 715 N N . ALA A 1 91 ? 16.510 11.101 1.122 1.00 73.94 91 ALA A N 1
ATOM 716 C CA . ALA A 1 91 ? 17.324 10.374 2.078 1.00 73.94 91 ALA A CA 1
ATOM 717 C C . ALA A 1 91 ? 16.432 9.532 3.012 1.00 73.94 91 ALA A C 1
ATOM 719 O O . ALA A 1 91 ? 15.398 10.004 3.488 1.00 73.94 91 ALA A O 1
ATOM 720 N N . GLY A 1 92 ? 16.833 8.283 3.257 1.00 85.88 92 GLY A N 1
ATOM 721 C CA . GLY A 1 92 ? 16.143 7.384 4.187 1.00 85.88 92 GLY A CA 1
ATOM 722 C C . GLY A 1 92 ? 15.093 6.454 3.571 1.00 85.88 92 GLY A C 1
ATOM 723 O O . GLY A 1 92 ? 14.424 5.745 4.319 1.00 85.88 92 GLY A O 1
ATOM 724 N N . TYR A 1 93 ? 14.938 6.380 2.242 1.00 88.44 93 TYR A N 1
ATOM 725 C CA . TYR A 1 93 ? 14.025 5.391 1.646 1.00 88.44 93 TYR A CA 1
ATOM 726 C C . TYR A 1 93 ? 14.428 3.941 1.976 1.00 88.44 93 TYR A C 1
ATOM 728 O O . TYR A 1 93 ? 13.553 3.102 2.165 1.00 88.44 93 TYR A O 1
ATOM 736 N N . GLU A 1 94 ? 15.727 3.649 2.097 1.00 90.69 94 GLU A N 1
ATOM 737 C CA . GLU A 1 94 ? 16.239 2.332 2.508 1.00 90.69 94 GLU A CA 1
ATOM 738 C C . GLU A 1 94 ? 15.735 1.958 3.910 1.00 90.69 94 GLU A C 1
ATOM 740 O O . GLU A 1 94 ? 15.256 0.846 4.148 1.00 90.69 94 GLU A O 1
ATOM 745 N N . GLU A 1 95 ? 15.768 2.920 4.835 1.00 93.25 95 GLU A N 1
ATOM 746 C CA . GLU A 1 95 ? 15.231 2.763 6.185 1.00 93.25 95 GLU A CA 1
ATOM 747 C C . GLU A 1 95 ? 13.710 2.575 6.159 1.00 93.25 95 GLU A C 1
ATOM 749 O O . GLU A 1 95 ? 13.175 1.684 6.818 1.00 93.25 95 GLU A O 1
ATOM 754 N N . ILE A 1 96 ? 13.003 3.350 5.334 1.00 93.06 96 ILE A N 1
ATOM 755 C CA . ILE A 1 96 ? 11.552 3.217 5.181 1.00 93.06 96 ILE A CA 1
ATOM 756 C C . ILE A 1 96 ? 11.181 1.826 4.657 1.00 93.06 96 ILE A C 1
ATOM 758 O O . ILE A 1 96 ? 10.317 1.165 5.234 1.00 93.06 96 ILE A O 1
ATOM 762 N N . LEU A 1 97 ? 11.822 1.362 3.585 1.00 92.75 97 LEU A N 1
ATOM 763 C CA . LEU A 1 97 ? 11.527 0.067 2.973 1.00 92.75 97 LEU A CA 1
ATOM 764 C C . LEU A 1 97 ? 11.896 -1.097 3.893 1.00 92.75 97 LEU A C 1
ATOM 766 O O . LEU A 1 97 ? 11.117 -2.041 4.022 1.00 92.75 97 LEU A O 1
ATOM 770 N N . SER A 1 98 ? 13.036 -1.011 4.582 1.00 94.12 98 SER A N 1
ATOM 771 C CA . SER A 1 98 ? 13.447 -2.038 5.545 1.00 94.12 98 SER A CA 1
ATOM 772 C C . SER A 1 98 ? 12.526 -2.110 6.768 1.00 94.12 98 SER A C 1
ATOM 774 O O . SER A 1 98 ? 12.301 -3.201 7.291 1.00 94.12 98 SER A O 1
ATOM 776 N N . ALA A 1 99 ? 11.937 -0.989 7.195 1.00 95.44 99 ALA A N 1
ATOM 777 C CA . ALA A 1 99 ? 10.938 -0.970 8.261 1.00 95.44 99 ALA A CA 1
ATOM 778 C C . ALA A 1 99 ? 9.550 -1.453 7.797 1.00 95.44 99 ALA A C 1
ATOM 780 O O . ALA A 1 99 ? 8.810 -2.038 8.587 1.00 95.44 99 ALA A O 1
ATOM 781 N N . CYS A 1 100 ? 9.180 -1.224 6.533 1.00 95.50 100 CYS A N 1
ATOM 782 C CA . CYS A 1 100 ? 7.843 -1.484 5.986 1.00 95.50 100 CYS A CA 1
ATOM 783 C C . CYS A 1 100 ? 7.750 -2.832 5.238 1.00 95.50 100 CYS A C 1
ATOM 785 O O . CYS A 1 100 ? 7.381 -2.892 4.065 1.00 95.50 100 CYS A O 1
ATOM 787 N N . THR A 1 101 ? 8.050 -3.944 5.913 1.00 96.12 101 THR A N 1
ATOM 788 C CA . THR A 1 101 ? 8.115 -5.283 5.282 1.00 96.12 101 THR A CA 1
ATOM 789 C C . THR A 1 101 ? 6.760 -5.895 4.884 1.00 96.12 101 THR A C 1
ATOM 791 O O . THR A 1 101 ? 6.713 -6.890 4.159 1.00 96.12 101 THR A O 1
ATOM 794 N N . GLY A 1 102 ? 5.642 -5.320 5.331 1.00 96.06 102 GLY A N 1
ATOM 795 C CA . GLY A 1 102 ? 4.275 -5.731 4.987 1.00 96.06 102 GLY A CA 1
ATOM 796 C C . GLY A 1 102 ? 3.656 -4.976 3.808 1.00 96.06 102 GLY A C 1
ATOM 797 O O . GLY A 1 102 ? 2.450 -5.102 3.581 1.00 96.06 102 GLY A O 1
ATOM 798 N N . VAL A 1 103 ? 4.442 -4.185 3.070 1.00 96.75 103 VAL A N 1
ATOM 799 C CA . VAL A 1 103 ? 3.952 -3.442 1.902 1.00 96.75 103 VAL A CA 1
ATOM 800 C C . VAL A 1 103 ? 3.530 -4.405 0.797 1.00 96.75 103 VAL A C 1
ATOM 802 O O . VAL A 1 103 ? 4.327 -5.168 0.261 1.00 96.75 103 VAL A O 1
ATOM 805 N N . ILE A 1 104 ? 2.261 -4.302 0.409 1.00 97.38 104 ILE A N 1
ATOM 806 C CA . ILE A 1 104 ? 1.662 -5.073 -0.685 1.00 97.38 104 ILE A CA 1
ATOM 807 C C . ILE A 1 104 ? 1.588 -4.266 -1.983 1.00 97.38 104 ILE A C 1
ATOM 809 O O . ILE A 1 104 ? 1.619 -4.851 -3.065 1.00 97.38 104 ILE A O 1
ATOM 813 N N . ASN A 1 105 ? 1.496 -2.936 -1.876 1.00 96.81 105 ASN A N 1
ATOM 814 C CA . ASN A 1 105 ? 1.361 -2.012 -2.996 1.00 96.81 105 ASN A CA 1
ATOM 815 C C . ASN A 1 105 ? 2.445 -0.940 -2.889 1.00 96.81 105 ASN A C 1
ATOM 817 O O . ASN A 1 105 ? 2.392 -0.097 -1.990 1.00 96.81 105 ASN A O 1
ATOM 821 N N . LEU A 1 106 ? 3.406 -0.962 -3.808 1.00 95.19 106 LEU A N 1
ATOM 822 C CA . LEU A 1 106 ? 4.523 -0.024 -3.829 1.00 95.19 106 LEU A CA 1
ATOM 823 C C . LEU A 1 106 ? 4.472 0.834 -5.086 1.00 95.19 106 LEU A C 1
ATOM 825 O O . LEU A 1 106 ? 4.369 0.320 -6.197 1.00 95.19 106 LEU A O 1
ATOM 829 N N . ARG A 1 107 ? 4.573 2.147 -4.909 1.00 93.25 107 ARG A N 1
ATOM 830 C CA . ARG A 1 107 ? 4.729 3.113 -5.991 1.00 93.25 107 ARG A CA 1
ATOM 831 C C . ARG A 1 107 ? 6.063 3.821 -5.851 1.00 93.25 107 ARG A C 1
ATOM 833 O O . ARG A 1 107 ? 6.349 4.354 -4.786 1.00 93.25 107 ARG A O 1
ATOM 840 N N . VAL A 1 108 ? 6.840 3.854 -6.922 1.00 91.12 108 VAL A N 1
ATOM 841 C CA . VAL A 1 108 ? 8.149 4.503 -6.962 1.00 91.12 108 VAL A CA 1
ATOM 842 C C . VAL A 1 108 ? 8.304 5.338 -8.220 1.00 91.12 108 VAL A C 1
ATOM 844 O O . VAL A 1 108 ? 7.961 4.887 -9.312 1.00 91.12 108 VAL A O 1
ATOM 847 N N . LEU A 1 109 ? 8.842 6.549 -8.070 1.00 86.69 109 LEU A N 1
ATOM 848 C CA . LEU A 1 109 ? 9.226 7.380 -9.215 1.00 86.69 109 LEU A CA 1
ATOM 849 C C . LEU A 1 109 ? 10.508 6.872 -9.886 1.00 86.69 109 LEU A C 1
ATOM 851 O O . LEU A 1 109 ? 10.651 7.009 -11.088 1.00 86.69 109 LEU A O 1
ATOM 855 N N . SER A 1 110 ? 11.437 6.286 -9.136 1.00 81.62 110 SER A N 1
ATOM 856 C CA . SER A 1 110 ? 12.684 5.747 -9.680 1.00 81.62 110 SER A CA 1
ATOM 857 C C . SER A 1 110 ? 13.106 4.526 -8.872 1.00 81.62 110 SER A C 1
ATOM 859 O O . SER A 1 110 ? 12.986 4.533 -7.646 1.00 81.62 110 SER A O 1
ATOM 861 N N . MET A 1 111 ? 13.565 3.478 -9.555 1.00 78.19 111 MET A N 1
ATOM 862 C CA . MET A 1 111 ? 14.233 2.339 -8.933 1.00 78.19 111 MET A CA 1
ATOM 863 C C . MET A 1 111 ? 15.699 2.358 -9.342 1.00 78.19 111 MET A C 1
ATOM 865 O O . MET A 1 111 ? 16.015 2.160 -10.512 1.00 78.19 111 MET A O 1
ATOM 869 N N . ASP A 1 112 ? 16.592 2.546 -8.378 1.00 81.50 112 ASP A N 1
ATOM 870 C CA . ASP A 1 112 ? 18.001 2.219 -8.565 1.00 81.50 112 ASP A CA 1
ATOM 871 C C . ASP A 1 112 ? 18.288 0.781 -8.083 1.00 81.50 112 ASP A C 1
ATOM 873 O O . ASP A 1 112 ? 17.419 0.061 -7.575 1.00 81.50 112 ASP A O 1
ATOM 877 N N . THR A 1 113 ? 19.524 0.317 -8.264 1.00 75.75 113 THR A N 1
ATOM 878 C CA . THR A 1 113 ? 19.915 -1.031 -7.832 1.00 75.75 113 THR A CA 1
ATOM 879 C C . THR A 1 113 ? 19.867 -1.203 -6.313 1.00 75.75 113 THR A C 1
ATOM 881 O O . THR A 1 113 ? 19.557 -2.302 -5.851 1.00 75.75 113 THR A O 1
ATOM 884 N N . ALA A 1 114 ? 20.147 -0.149 -5.538 1.00 79.31 114 ALA A N 1
ATOM 885 C CA . ALA A 1 114 ? 20.116 -0.195 -4.075 1.00 79.31 114 ALA A CA 1
ATOM 886 C C . ALA A 1 114 ? 18.677 -0.366 -3.568 1.00 79.31 114 ALA A C 1
ATOM 888 O O . ALA A 1 114 ? 18.414 -1.202 -2.704 1.00 79.31 114 ALA A O 1
ATOM 889 N N . PHE A 1 115 ? 17.725 0.310 -4.211 1.00 81.38 115 PHE A N 1
ATOM 890 C CA . PHE A 1 115 ? 16.296 0.189 -3.960 1.00 81.38 115 PHE A CA 1
ATOM 891 C C . PHE A 1 115 ? 15.822 -1.266 -4.030 1.00 81.38 115 PHE A C 1
ATOM 893 O O . PHE A 1 115 ? 15.062 -1.719 -3.172 1.00 81.38 115 PHE A O 1
ATOM 900 N N . SER A 1 116 ? 16.308 -2.026 -5.019 1.00 80.94 116 SER A N 1
ATOM 901 C CA . SER A 1 116 ? 15.891 -3.417 -5.224 1.00 80.94 116 SER A CA 1
ATOM 902 C C . SER A 1 116 ? 16.216 -4.333 -4.034 1.00 80.94 116 SER A C 1
ATOM 904 O O . SER A 1 116 ? 15.431 -5.227 -3.719 1.00 80.94 116 SER A O 1
ATOM 906 N N . ALA A 1 117 ? 17.301 -4.069 -3.298 1.00 86.50 117 ALA A N 1
ATOM 907 C CA . ALA A 1 117 ? 17.708 -4.883 -2.150 1.00 86.50 117 ALA A CA 1
ATOM 908 C C . ALA A 1 117 ? 16.729 -4.807 -0.964 1.00 86.50 117 ALA A C 1
ATOM 910 O O . ALA A 1 117 ? 16.718 -5.701 -0.117 1.00 86.50 117 ALA A O 1
ATOM 911 N N . HIS A 1 118 ? 15.896 -3.766 -0.912 1.00 88.81 118 HIS A N 1
ATOM 912 C CA . HIS A 1 118 ? 14.963 -3.515 0.186 1.00 88.81 118 HIS A CA 1
ATOM 913 C C . HIS A 1 118 ? 13.504 -3.809 -0.172 1.00 88.81 118 HIS A C 1
ATOM 915 O O . HIS A 1 118 ? 12.608 -3.526 0.622 1.00 88.81 118 HIS A O 1
ATOM 921 N N . ILE A 1 119 ? 13.243 -4.374 -1.353 1.00 89.12 119 ILE A N 1
ATOM 922 C CA . ILE A 1 119 ? 11.878 -4.660 -1.787 1.00 89.12 119 ILE A CA 1
ATOM 923 C C . ILE A 1 119 ? 11.280 -5.785 -0.930 1.00 89.12 119 ILE A C 1
ATOM 925 O O . ILE A 1 119 ? 11.851 -6.877 -0.858 1.00 89.12 119 ILE A O 1
ATOM 929 N N . PRO A 1 120 ? 10.113 -5.562 -0.298 1.00 91.12 120 PRO A N 1
ATOM 930 C CA . PRO A 1 120 ? 9.458 -6.591 0.494 1.00 91.12 120 PRO A CA 1
ATOM 931 C C . PRO A 1 120 ? 9.036 -7.790 -0.356 1.00 91.12 120 PRO A C 1
ATOM 933 O O . PRO A 1 120 ? 8.439 -7.640 -1.420 1.00 91.12 120 PRO A O 1
ATOM 936 N N . SER A 1 121 ? 9.258 -9.002 0.153 1.00 92.69 121 SER A N 1
ATOM 937 C CA . SER A 1 121 ? 8.834 -10.246 -0.513 1.00 92.69 121 SER A CA 1
ATOM 938 C C . SER A 1 121 ? 7.310 -10.415 -0.594 1.00 92.69 121 SER A C 1
ATOM 940 O O . SER A 1 121 ? 6.815 -11.264 -1.333 1.00 92.69 121 SER A O 1
ATOM 942 N N . THR A 1 122 ? 6.563 -9.607 0.162 1.00 94.62 122 THR A N 1
ATOM 943 C CA . THR A 1 122 ? 5.096 -9.532 0.182 1.00 94.62 122 THR A CA 1
ATOM 944 C C . THR A 1 122 ? 4.523 -8.658 -0.936 1.00 94.62 122 THR A C 1
ATOM 946 O O . THR A 1 122 ? 3.301 -8.556 -1.060 1.00 94.62 122 THR A O 1
ATOM 949 N N . LEU A 1 123 ? 5.377 -8.036 -1.757 1.00 96.31 123 LEU A N 1
ATOM 950 C CA . LEU A 1 123 ? 4.953 -7.091 -2.777 1.00 96.31 123 LEU A CA 1
ATOM 951 C C . LEU A 1 123 ? 4.104 -7.768 -3.863 1.00 96.31 123 LEU A C 1
ATOM 953 O O . LEU A 1 123 ? 4.573 -8.629 -4.607 1.00 96.31 123 LEU A O 1
ATOM 957 N N . MET A 1 124 ? 2.852 -7.324 -3.989 1.00 96.75 124 MET A N 1
ATOM 958 C CA . MET A 1 124 ? 1.887 -7.858 -4.954 1.00 96.75 124 MET A CA 1
ATOM 959 C C . MET A 1 124 ? 1.618 -6.909 -6.117 1.00 96.75 124 MET A C 1
ATOM 961 O O . MET A 1 124 ? 1.283 -7.375 -7.211 1.00 96.75 124 MET A O 1
ATOM 965 N N . GLN A 1 125 ? 1.718 -5.598 -5.893 1.00 96.31 125 GLN A N 1
ATOM 966 C CA . GLN A 1 125 ? 1.497 -4.584 -6.918 1.00 96.31 125 GLN A CA 1
ATOM 967 C C . GLN A 1 125 ? 2.621 -3.568 -6.915 1.00 96.31 125 GLN A C 1
ATOM 969 O O . GLN A 1 125 ? 2.966 -3.011 -5.871 1.00 96.31 125 GLN A O 1
ATOM 974 N N . LEU A 1 126 ? 3.135 -3.286 -8.104 1.00 94.81 126 LEU A N 1
ATOM 975 C CA . LEU A 1 126 ? 4.223 -2.355 -8.291 1.00 94.81 126 LEU A CA 1
ATOM 976 C C . LEU A 1 126 ? 3.855 -1.313 -9.341 1.00 94.81 126 LEU A C 1
ATOM 978 O O . LEU A 1 126 ? 3.415 -1.653 -10.435 1.00 94.81 126 LEU A O 1
ATOM 982 N N . TYR A 1 127 ? 4.073 -0.052 -8.992 1.00 93.75 127 TYR A N 1
ATOM 983 C CA . TYR A 1 127 ? 3.908 1.100 -9.864 1.00 93.75 127 TYR A CA 1
ATOM 984 C C . TYR A 1 127 ? 5.279 1.767 -9.987 1.00 93.75 127 TYR A C 1
ATOM 986 O O . TYR A 1 127 ? 5.752 2.350 -9.014 1.00 93.75 127 TYR A O 1
ATOM 994 N N . VAL A 1 128 ? 5.932 1.664 -11.138 1.00 92.06 128 VAL A N 1
ATOM 995 C CA . VAL A 1 128 ? 7.254 2.270 -11.384 1.00 92.06 128 VAL A CA 1
ATOM 996 C C . VAL A 1 128 ? 7.185 3.240 -12.538 1.00 92.06 128 VAL A C 1
ATOM 998 O O . VAL A 1 128 ? 6.278 3.118 -13.353 1.00 92.06 128 VAL A O 1
ATOM 1001 N N . TYR A 1 129 ? 8.149 4.151 -12.654 1.00 87.56 129 TYR A N 1
ATOM 1002 C CA . TYR A 1 129 ? 8.360 4.832 -13.931 1.00 87.56 129 TYR A CA 1
ATOM 1003 C C . TYR A 1 129 ? 9.279 4.052 -14.860 1.00 87.56 129 TYR A C 1
ATOM 1005 O O . TYR A 1 129 ? 8.953 3.868 -16.026 1.00 87.56 129 TYR A O 1
ATOM 1013 N N . ASP A 1 130 ? 10.381 3.545 -14.312 1.00 82.62 130 ASP A N 1
ATOM 1014 C CA . ASP A 1 130 ? 11.321 2.696 -15.029 1.00 82.62 130 ASP A CA 1
ATOM 1015 C C . ASP A 1 130 ? 11.413 1.333 -14.340 1.00 82.62 130 ASP A C 1
ATOM 1017 O O . ASP A 1 130 ? 11.469 1.246 -13.107 1.00 82.62 130 ASP A O 1
ATOM 1021 N N . PHE A 1 131 ? 11.357 0.264 -15.132 1.00 80.56 131 PHE A N 1
ATOM 1022 C CA . PHE A 1 131 ? 11.400 -1.095 -14.611 1.00 80.56 131 PHE A CA 1
ATOM 1023 C C . PHE A 1 131 ? 12.841 -1.610 -14.662 1.00 80.56 131 PHE A C 1
ATOM 1025 O O . PHE A 1 131 ? 13.432 -1.641 -15.742 1.00 80.56 131 PHE A O 1
ATOM 1032 N N . PRO A 1 132 ? 13.417 -2.048 -13.528 1.00 72.50 132 PRO A N 1
ATOM 1033 C CA . PRO A 1 132 ? 14.824 -2.419 -13.475 1.00 72.50 132 PRO A CA 1
ATOM 1034 C C . PRO A 1 132 ? 15.150 -3.587 -14.417 1.00 72.50 132 PRO A C 1
ATOM 1036 O O . PRO A 1 132 ? 14.328 -4.473 -14.676 1.00 72.50 132 PRO A O 1
ATOM 1039 N N . HIS A 1 133 ? 16.390 -3.605 -14.909 1.00 74.06 133 HIS A N 1
ATOM 1040 C CA . HIS A 1 133 ? 16.906 -4.675 -15.762 1.00 74.06 133 HIS A CA 1
ATOM 1041 C C . HIS A 1 133 ? 16.888 -6.059 -15.069 1.00 74.06 133 HIS A C 1
ATOM 1043 O O . HIS A 1 133 ? 16.749 -6.181 -13.851 1.00 74.06 133 HIS A O 1
ATOM 1049 N N . GLN A 1 134 ? 17.043 -7.116 -15.878 1.00 68.31 134 GLN A N 1
ATOM 1050 C CA . GLN A 1 134 ? 16.752 -8.534 -15.581 1.00 68.31 134 GLN A CA 1
ATOM 1051 C C . GLN A 1 134 ? 17.257 -9.090 -14.234 1.00 68.31 134 GLN A C 1
ATOM 1053 O O . GLN A 1 134 ? 16.662 -10.030 -13.704 1.00 68.31 134 GLN A O 1
ATOM 1058 N N . SER A 1 135 ? 18.324 -8.535 -13.657 1.00 64.56 135 SER A N 1
ATOM 1059 C CA . SER A 1 135 ? 18.981 -9.039 -12.443 1.00 64.56 135 SER A CA 1
ATOM 1060 C C . SER A 1 135 ? 18.076 -9.084 -11.205 1.00 64.56 135 SER A C 1
ATOM 1062 O O . SER A 1 135 ? 18.373 -9.831 -10.278 1.00 64.56 135 SER A O 1
ATOM 1064 N N . SER A 1 136 ? 16.974 -8.330 -11.182 1.00 76.31 136 SER A N 1
ATOM 1065 C CA . SER A 1 136 ? 16.111 -8.171 -10.000 1.00 76.31 136 SER A CA 1
ATOM 1066 C C . SER A 1 136 ? 14.801 -8.969 -10.057 1.00 76.31 136 SER A C 1
ATOM 1068 O O . SER A 1 136 ? 13.997 -8.881 -9.132 1.00 76.31 136 SER A O 1
ATOM 1070 N N . ALA A 1 137 ? 14.559 -9.770 -11.102 1.00 75.25 137 ALA A N 1
ATOM 1071 C CA . ALA A 1 137 ? 13.262 -10.431 -11.304 1.00 75.25 137 ALA A CA 1
ATOM 1072 C C . ALA A 1 137 ? 12.844 -11.366 -10.149 1.00 75.25 137 ALA A C 1
ATOM 1074 O O . ALA A 1 137 ? 11.661 -11.472 -9.828 1.00 75.25 137 ALA A O 1
ATOM 1075 N N . PHE A 1 138 ? 13.807 -12.002 -9.473 1.00 81.31 138 PHE A N 1
ATOM 1076 C CA . PHE A 1 138 ? 13.532 -12.917 -8.358 1.00 81.31 138 PHE A CA 1
ATOM 1077 C C . PHE A 1 138 ? 12.886 -12.226 -7.144 1.00 81.31 138 PHE A C 1
ATOM 1079 O O . PHE A 1 138 ? 12.147 -12.865 -6.393 1.00 81.31 138 PHE A O 1
ATOM 1086 N N . LEU A 1 139 ? 13.121 -10.921 -6.970 1.00 85.06 139 LEU A N 1
ATOM 1087 C CA . LEU A 1 139 ? 12.549 -10.121 -5.880 1.00 85.06 139 LEU A CA 1
ATOM 1088 C C . LEU A 1 139 ? 11.034 -9.943 -6.033 1.00 85.06 139 LEU A C 1
ATOM 1090 O O . LEU A 1 139 ? 10.328 -9.696 -5.061 1.00 85.06 139 LEU A O 1
ATOM 1094 N N . PHE A 1 140 ? 10.524 -10.136 -7.247 1.00 89.56 140 PHE A N 1
ATOM 1095 C CA . PHE A 1 140 ? 9.134 -9.908 -7.622 1.00 89.56 140 PHE A CA 1
ATOM 1096 C C . PHE A 1 140 ? 8.362 -11.216 -7.826 1.00 89.56 140 PHE A C 1
ATOM 1098 O O . PHE A 1 140 ? 7.396 -11.266 -8.585 1.00 89.56 140 PHE A O 1
ATOM 1105 N N . SER A 1 141 ? 8.764 -12.291 -7.139 1.00 90.75 141 SER A N 1
ATOM 1106 C CA . SER A 1 141 ? 8.132 -13.610 -7.288 1.00 90.75 141 SER A CA 1
ATOM 1107 C C . SER A 1 141 ? 6.622 -13.606 -7.012 1.00 90.75 141 SER A C 1
ATOM 1109 O O . SER A 1 141 ? 5.902 -14.368 -7.648 1.00 90.75 141 SER A O 1
ATOM 1111 N N . GLN A 1 142 ? 6.139 -12.730 -6.121 1.00 95.19 142 GLN A N 1
ATOM 1112 C CA . GLN A 1 142 ? 4.719 -12.571 -5.763 1.00 95.19 142 GLN A CA 1
ATOM 1113 C C . GLN A 1 142 ? 3.994 -11.472 -6.556 1.00 95.19 142 GLN A C 1
ATOM 1115 O O . GLN A 1 142 ? 2.808 -11.220 -6.324 1.00 95.19 142 GLN A O 1
ATOM 1120 N N . LEU A 1 143 ? 4.677 -10.808 -7.493 1.00 95.56 143 LEU A N 1
ATOM 1121 C CA . LEU A 1 143 ? 4.115 -9.666 -8.197 1.00 95.56 143 LEU A CA 1
ATOM 1122 C C . LEU A 1 143 ? 2.991 -10.114 -9.135 1.00 95.56 143 LEU A C 1
ATOM 1124 O O . LEU A 1 143 ? 3.187 -10.930 -10.033 1.00 95.56 143 LEU A O 1
ATOM 1128 N N . THR A 1 144 ? 1.803 -9.546 -8.936 1.00 96.00 144 THR A N 1
ATOM 1129 C CA . THR A 1 144 ? 0.598 -9.853 -9.720 1.00 96.00 144 THR A CA 1
ATOM 1130 C C . THR A 1 144 ? 0.199 -8.719 -10.657 1.00 96.00 144 THR A C 1
ATOM 1132 O O . THR A 1 144 ? -0.379 -8.990 -11.714 1.00 96.00 144 THR A O 1
ATOM 1135 N N . HIS A 1 145 ? 0.511 -7.474 -10.284 1.00 95.00 145 HIS A N 1
ATOM 1136 C CA . HIS A 1 145 ? 0.196 -6.269 -11.048 1.00 95.00 145 HIS A CA 1
ATOM 1137 C C . HIS A 1 145 ? 1.442 -5.397 -11.203 1.00 95.00 145 HIS A C 1
ATOM 1139 O O . HIS A 1 145 ? 2.087 -5.060 -10.210 1.00 95.00 145 HIS A O 1
ATOM 1145 N N . LEU A 1 146 ? 1.736 -5.002 -12.438 1.00 93.62 146 LEU A N 1
ATOM 1146 C CA . LEU A 1 146 ? 2.810 -4.077 -12.774 1.00 93.62 146 LEU A CA 1
ATOM 1147 C C . LEU A 1 146 ? 2.243 -2.908 -13.582 1.00 93.62 146 LEU A C 1
ATOM 1149 O O . LEU A 1 146 ? 1.653 -3.119 -14.638 1.00 93.62 146 LEU A O 1
ATOM 1153 N N . ASP A 1 147 ? 2.421 -1.689 -13.091 1.00 92.25 147 ASP A N 1
ATOM 1154 C CA . ASP A 1 147 ? 2.077 -0.454 -13.794 1.00 92.25 147 ASP A CA 1
ATOM 1155 C C . ASP A 1 147 ? 3.367 0.310 -14.101 1.00 92.25 147 ASP A C 1
ATOM 1157 O O . ASP A 1 147 ? 4.100 0.677 -13.181 1.00 92.25 147 ASP A O 1
ATOM 1161 N N . VAL A 1 148 ? 3.661 0.513 -15.384 1.00 90.12 148 VAL A N 1
ATOM 1162 C CA . VAL A 1 148 ? 4.892 1.180 -15.836 1.00 90.12 148 VAL A CA 1
ATOM 1163 C C . VAL A 1 148 ? 4.531 2.558 -16.374 1.00 90.12 148 VAL A C 1
ATOM 1165 O O . VAL A 1 148 ? 3.810 2.682 -17.363 1.00 90.12 148 VAL A O 1
ATOM 1168 N N . MET A 1 149 ? 4.991 3.601 -15.691 1.00 84.81 149 MET A N 1
ATOM 1169 C CA . MET A 1 149 ? 4.656 4.998 -15.930 1.00 84.81 149 MET A CA 1
ATOM 1170 C C . MET A 1 149 ? 5.773 5.717 -16.685 1.00 84.81 149 MET A C 1
ATOM 1172 O O . MET A 1 149 ? 6.738 6.176 -16.104 1.00 84.81 149 MET A O 1
ATOM 1176 N N . GLY A 1 150 ? 5.593 5.939 -17.979 1.00 75.38 150 GLY A N 1
ATOM 1177 C CA . GLY A 1 150 ? 6.604 6.615 -18.792 1.00 75.38 150 GLY A CA 1
ATOM 1178 C C . GLY A 1 150 ? 7.348 5.611 -19.658 1.00 75.38 150 GLY A C 1
ATOM 1179 O O . GLY A 1 150 ? 7.637 4.498 -19.248 1.00 75.38 150 GLY A O 1
ATOM 1180 N N . PHE A 1 151 ? 7.550 5.996 -20.909 1.00 65.56 151 PHE A N 1
ATOM 1181 C CA . PHE A 1 151 ? 8.060 5.124 -21.969 1.00 65.56 151 PHE A CA 1
ATOM 1182 C C . PHE A 1 151 ? 9.189 5.757 -22.760 1.00 65.56 151 PHE A C 1
ATOM 1184 O O . PHE A 1 151 ? 9.596 5.226 -23.791 1.00 65.56 151 PHE A O 1
ATOM 1191 N N . LEU A 1 152 ? 9.650 6.923 -22.322 1.00 62.94 152 LEU A N 1
ATOM 1192 C CA . LEU A 1 152 ? 10.765 7.571 -22.975 1.00 62.94 152 LEU A CA 1
ATOM 1193 C C . LEU A 1 152 ? 11.982 6.688 -22.663 1.00 62.94 152 LEU A C 1
ATOM 1195 O O . LEU A 1 152 ? 12.447 6.673 -21.532 1.00 62.94 152 LEU A O 1
ATOM 1199 N N . ASP A 1 153 ? 12.395 5.893 -23.651 1.00 72.38 153 ASP A N 1
ATOM 1200 C CA . ASP A 1 153 ? 13.629 5.096 -23.691 1.00 72.38 153 ASP A CA 1
ATOM 1201 C C . ASP A 1 153 ? 13.626 3.686 -23.062 1.00 72.38 153 ASP A C 1
ATOM 1203 O O . ASP A 1 153 ? 14.694 3.112 -22.852 1.00 72.38 153 ASP A O 1
ATOM 1207 N N . ILE A 1 154 ? 12.463 3.055 -22.840 1.00 76.69 154 ILE A N 1
ATOM 1208 C CA . ILE A 1 154 ? 12.444 1.642 -22.407 1.00 76.69 154 ILE A CA 1
ATOM 1209 C C . ILE A 1 154 ? 12.896 0.725 -23.553 1.00 76.69 154 ILE A C 1
ATOM 1211 O O . ILE A 1 154 ? 12.242 0.638 -24.596 1.00 76.69 154 ILE A O 1
ATOM 1215 N N . ASP A 1 155 ? 13.966 -0.037 -23.321 1.00 85.06 155 ASP A N 1
ATOM 1216 C CA . ASP A 1 155 ? 14.311 -1.208 -24.130 1.00 85.06 155 ASP A CA 1
ATOM 1217 C C . ASP A 1 155 ? 13.226 -2.285 -23.952 1.00 85.06 155 ASP A C 1
ATOM 1219 O O . ASP A 1 155 ? 13.148 -2.980 -22.932 1.00 85.06 155 ASP A O 1
ATOM 1223 N N . LEU A 1 156 ? 12.352 -2.396 -24.952 1.00 82.69 156 LEU A N 1
ATOM 1224 C CA . LEU A 1 156 ? 11.208 -3.304 -24.944 1.00 82.69 156 LEU A CA 1
ATOM 1225 C C . LEU A 1 156 ? 11.612 -4.777 -24.866 1.00 82.69 156 LEU A C 1
ATOM 1227 O O . LEU A 1 156 ? 10.895 -5.558 -24.238 1.00 82.69 156 LEU A O 1
ATOM 1231 N N . ASP A 1 157 ? 12.738 -5.158 -25.469 1.00 84.38 157 ASP A N 1
ATOM 1232 C CA . ASP A 1 157 ? 13.210 -6.543 -25.459 1.00 84.38 157 ASP A CA 1
ATOM 1233 C C . ASP A 1 157 ? 13.742 -6.905 -24.069 1.00 84.38 157 ASP A C 1
ATOM 1235 O O . ASP A 1 157 ? 13.421 -7.973 -23.526 1.00 84.38 157 ASP A O 1
ATOM 1239 N N . ALA A 1 158 ? 14.486 -5.987 -23.443 1.00 84.56 158 ALA A N 1
ATOM 1240 C CA . ALA A 1 158 ? 14.925 -6.138 -22.060 1.00 84.56 158 ALA A CA 1
ATOM 1241 C C . ALA A 1 158 ? 13.732 -6.199 -21.095 1.00 84.56 158 ALA A C 1
ATOM 1243 O O . ALA A 1 158 ? 13.671 -7.100 -20.255 1.00 84.56 158 ALA A O 1
ATOM 1244 N N . PHE A 1 159 ? 12.757 -5.297 -21.246 1.00 85.69 159 PHE A N 1
ATOM 1245 C CA . PHE A 1 159 ? 11.533 -5.290 -20.445 1.00 85.69 159 PHE A CA 1
ATOM 1246 C C . PHE A 1 159 ? 10.747 -6.598 -20.593 1.00 85.69 159 PHE A C 1
ATOM 1248 O O . PHE A 1 159 ? 10.373 -7.218 -19.596 1.00 85.69 159 PHE A O 1
ATOM 1255 N N . HIS A 1 160 ? 10.526 -7.049 -21.831 1.00 84.69 160 HIS A N 1
ATOM 1256 C CA . HIS A 1 160 ? 9.809 -8.289 -22.114 1.00 84.69 160 HIS A CA 1
ATOM 1257 C C . HIS A 1 160 ? 10.508 -9.497 -21.482 1.00 84.69 160 HIS A C 1
ATOM 1259 O O . HIS A 1 160 ? 9.855 -10.339 -20.862 1.00 84.69 160 HIS A O 1
ATOM 1265 N N . SER A 1 161 ? 11.838 -9.547 -21.576 1.00 86.38 161 SER A N 1
ATOM 1266 C CA . SER A 1 161 ? 12.649 -10.592 -20.950 1.00 86.38 161 SER A CA 1
ATOM 1267 C C . SER A 1 161 ? 12.502 -10.589 -19.426 1.00 86.38 161 SER A C 1
ATOM 1269 O O . SER A 1 161 ? 12.304 -11.646 -18.834 1.00 86.38 161 SER A O 1
ATOM 1271 N N . SER A 1 162 ? 12.520 -9.416 -18.784 1.00 86.50 162 SER A N 1
ATOM 1272 C CA . SER A 1 162 ? 12.320 -9.305 -17.335 1.00 86.50 162 SER A CA 1
ATOM 1273 C C . SER A 1 162 ? 10.908 -9.719 -16.907 1.00 86.50 162 SER A C 1
ATOM 1275 O O . SER A 1 162 ? 10.744 -10.436 -15.922 1.00 86.50 162 SER A O 1
ATOM 1277 N N . VAL A 1 163 ? 9.878 -9.310 -17.652 1.00 88.50 163 VAL A N 1
ATOM 1278 C CA . VAL A 1 163 ? 8.479 -9.657 -17.358 1.00 88.50 163 VAL A CA 1
ATOM 1279 C C . VAL A 1 163 ? 8.213 -11.154 -17.519 1.00 88.50 163 VAL A C 1
ATOM 1281 O O . VAL A 1 163 ? 7.464 -11.728 -16.728 1.00 88.50 163 VAL A O 1
ATOM 1284 N N . ALA A 1 164 ? 8.854 -11.812 -18.487 1.00 87.56 164 ALA A N 1
ATOM 1285 C CA . ALA A 1 164 ? 8.729 -13.254 -18.688 1.00 87.56 164 ALA A CA 1
ATOM 1286 C C . ALA A 1 164 ? 9.216 -14.084 -17.480 1.00 87.56 164 ALA A C 1
ATOM 1288 O O . ALA A 1 164 ? 8.813 -15.239 -17.333 1.00 87.56 164 ALA A O 1
ATOM 1289 N N . LEU A 1 165 ? 10.043 -13.500 -16.604 1.00 88.94 165 LEU A N 1
ATOM 1290 C CA . LEU A 1 165 ? 10.551 -14.131 -15.382 1.00 88.94 165 LEU A CA 1
ATOM 1291 C C . LEU A 1 165 ? 9.598 -14.006 -14.180 1.00 88.94 165 LEU A C 1
ATOM 1293 O O . LEU A 1 165 ? 9.897 -14.558 -13.123 1.00 88.94 165 LEU A O 1
ATOM 1297 N N . LEU A 1 166 ? 8.467 -13.303 -14.311 1.00 90.94 166 LEU A N 1
ATOM 1298 C CA . LEU A 1 166 ? 7.521 -13.058 -13.219 1.00 90.94 166 LEU A CA 1
ATOM 1299 C C . LEU A 1 166 ? 6.381 -14.095 -13.237 1.00 90.94 166 LEU A C 1
ATOM 1301 O O . LEU A 1 166 ? 5.401 -13.928 -13.968 1.00 90.94 166 LEU A O 1
ATOM 1305 N N . PRO A 1 167 ? 6.451 -15.172 -12.427 1.00 91.88 167 PRO A N 1
ATOM 1306 C CA . PRO A 1 167 ? 5.580 -16.341 -12.583 1.00 91.88 167 PRO A CA 1
ATOM 1307 C C . PRO A 1 167 ? 4.112 -16.080 -12.221 1.00 91.88 167 PRO A C 1
ATOM 1309 O O . PRO A 1 167 ? 3.231 -16.848 -12.615 1.00 91.88 167 PRO A O 1
ATOM 1312 N N . HIS A 1 168 ? 3.841 -15.028 -11.447 1.00 93.62 168 HIS A N 1
ATOM 1313 C CA . HIS A 1 168 ? 2.509 -14.681 -10.949 1.00 93.62 168 HIS A CA 1
ATOM 1314 C C . HIS A 1 168 ? 1.947 -13.398 -11.565 1.00 93.62 168 HIS A C 1
ATOM 1316 O O . HIS A 1 168 ? 0.846 -12.977 -11.197 1.00 93.62 168 HIS A O 1
ATOM 1322 N N . LEU A 1 169 ? 2.651 -12.800 -12.531 1.00 93.94 169 LEU A N 1
ATOM 1323 C CA . LEU A 1 169 ? 2.198 -11.567 -13.151 1.00 93.94 169 LEU A CA 1
ATOM 1324 C C . LEU A 1 169 ? 0.965 -11.833 -14.015 1.00 93.94 169 LEU A C 1
ATOM 1326 O O . LEU A 1 169 ? 0.998 -12.587 -14.985 1.00 93.94 169 LEU A O 1
ATOM 1330 N N . THR A 1 170 ? -0.145 -11.199 -13.648 1.00 93.38 170 THR A N 1
ATOM 1331 C CA . THR A 1 170 ? -1.437 -11.354 -14.338 1.00 93.38 170 THR A CA 1
ATOM 1332 C C . THR A 1 170 ? -1.846 -10.088 -15.080 1.00 93.38 170 THR A C 1
ATOM 1334 O O . THR A 1 170 ? -2.579 -10.159 -16.070 1.00 93.38 170 THR A O 1
ATOM 1337 N N . HIS A 1 171 ? -1.360 -8.933 -14.623 1.00 92.25 171 HIS A N 1
ATOM 1338 C CA . HIS A 1 171 ? -1.730 -7.631 -15.151 1.00 92.25 171 HIS A CA 1
ATOM 1339 C C . HIS A 1 171 ? -0.496 -6.770 -15.382 1.00 92.25 171 HIS A C 1
ATOM 1341 O O . HIS A 1 171 ? 0.296 -6.553 -14.465 1.00 92.25 171 HIS A O 1
ATOM 1347 N N . VAL A 1 172 ? -0.397 -6.231 -16.595 1.00 91.00 172 VAL A N 1
ATOM 1348 C CA . VAL A 1 172 ? 0.549 -5.168 -16.935 1.00 91.00 172 VAL A CA 1
ATOM 1349 C C . VAL A 1 172 ? -0.249 -3.985 -17.469 1.00 91.00 172 VAL A C 1
ATOM 1351 O O . VAL A 1 172 ? -1.111 -4.150 -18.340 1.00 91.00 172 VAL A O 1
ATOM 1354 N N . SER A 1 173 ? -0.021 -2.797 -16.922 1.00 89.25 173 SER A N 1
ATOM 1355 C CA . SER A 1 173 ? -0.650 -1.571 -17.399 1.00 89.25 173 SER A CA 1
ATOM 1356 C C . SER A 1 173 ? 0.363 -0.524 -17.806 1.00 89.25 173 SER A C 1
ATOM 1358 O O . SER A 1 173 ? 1.476 -0.444 -17.294 1.00 89.25 173 SER A O 1
ATOM 1360 N N . PHE A 1 174 ? -0.093 0.267 -18.767 1.00 86.00 174 PHE A N 1
ATOM 1361 C CA . PHE A 1 174 ? 0.659 1.316 -19.413 1.00 86.00 174 PHE A CA 1
ATOM 1362 C C . PHE A 1 174 ? -0.276 2.527 -19.542 1.00 86.00 174 PHE A C 1
ATOM 1364 O O . PHE A 1 174 ? -1.331 2.422 -20.189 1.00 86.00 174 PHE A O 1
ATOM 1371 N N . PRO A 1 175 ? 0.030 3.655 -18.879 1.00 75.81 175 PRO A N 1
ATOM 1372 C CA . PRO A 1 175 ? -0.861 4.804 -18.820 1.00 75.81 175 PRO A CA 1
ATOM 1373 C C . PRO A 1 175 ? -0.854 5.630 -20.108 1.00 75.81 175 PRO A C 1
ATOM 1375 O O . PRO A 1 175 ? -1.808 6.373 -20.330 1.00 75.81 175 PRO A O 1
ATOM 1378 N N . ASP A 1 176 ? 0.172 5.498 -20.955 1.00 73.25 176 ASP A N 1
ATOM 1379 C CA . ASP A 1 176 ? 0.250 6.206 -22.231 1.00 73.25 176 ASP A CA 1
ATOM 1380 C C . ASP A 1 176 ? -0.001 5.263 -23.415 1.00 73.25 176 ASP A C 1
ATOM 1382 O O . ASP A 1 176 ? 0.600 4.193 -23.520 1.00 73.25 176 ASP A O 1
ATOM 1386 N N . ARG A 1 177 ? -0.943 5.638 -24.286 1.00 56.41 177 ARG A N 1
ATOM 1387 C CA . ARG A 1 177 ? -1.334 4.828 -25.450 1.00 56.41 177 ARG A CA 1
ATOM 1388 C C . ARG A 1 177 ? -0.439 5.051 -26.648 1.00 56.41 177 ARG A C 1
ATOM 1390 O O . ARG A 1 177 ? -0.315 4.125 -27.444 1.00 56.41 177 ARG A O 1
ATOM 1397 N N . ASP A 1 178 ? 0.157 6.231 -26.767 1.00 59.94 178 ASP A N 1
ATOM 1398 C CA . ASP A 1 178 ? 0.945 6.575 -27.951 1.00 59.94 178 ASP A CA 1
ATOM 1399 C C . ASP A 1 178 ? 2.249 5.763 -28.011 1.00 59.94 178 ASP A C 1
ATOM 1401 O O . ASP A 1 178 ? 2.828 5.587 -29.080 1.00 59.94 178 ASP A O 1
ATOM 1405 N N . TYR A 1 179 ? 2.639 5.172 -26.877 1.00 54.50 179 TYR A N 1
ATOM 1406 C CA . TYR A 1 179 ? 3.841 4.358 -26.718 1.00 54.50 179 TYR A CA 1
ATOM 1407 C C . TYR A 1 179 ? 3.557 2.921 -26.290 1.00 54.50 179 TYR A C 1
ATOM 1409 O O . TYR A 1 179 ? 4.493 2.202 -25.952 1.00 54.50 179 TYR A O 1
ATOM 1417 N N . ALA A 1 180 ? 2.292 2.479 -26.283 1.00 55.81 180 ALA A N 1
ATOM 1418 C CA . ALA A 1 180 ? 1.995 1.091 -25.955 1.00 55.81 180 ALA A CA 1
ATOM 1419 C C . ALA A 1 180 ? 2.678 0.196 -27.005 1.00 55.81 180 ALA A C 1
ATOM 1421 O O . ALA A 1 180 ? 2.311 0.274 -28.183 1.00 55.81 180 ALA A O 1
ATOM 1422 N N . PRO A 1 181 ? 3.665 -0.632 -26.619 1.00 58.44 181 PRO A N 1
ATOM 1423 C CA . PRO A 1 181 ? 4.376 -1.448 -27.583 1.00 58.44 181 PRO A CA 1
ATOM 1424 C C . PRO A 1 181 ? 3.374 -2.349 -28.295 1.00 58.44 181 PRO A C 1
ATOM 1426 O O . PRO A 1 181 ? 2.521 -2.987 -27.670 1.00 58.44 181 PRO A O 1
ATOM 1429 N N . ILE A 1 182 ? 3.446 -2.368 -29.626 1.00 59.97 182 ILE A N 1
ATOM 1430 C CA . ILE A 1 182 ? 2.685 -3.320 -30.428 1.00 59.97 182 ILE A CA 1
ATOM 1431 C C . ILE A 1 182 ? 3.333 -4.671 -30.166 1.00 59.97 182 ILE A C 1
ATOM 1433 O O . ILE A 1 182 ? 4.265 -5.069 -30.859 1.00 59.97 182 ILE A O 1
ATOM 1437 N N . PHE A 1 183 ? 2.875 -5.362 -29.126 1.00 57.25 183 PHE A N 1
ATOM 1438 C CA . PHE A 1 183 ? 3.306 -6.724 -28.882 1.00 57.25 183 PHE A CA 1
ATOM 1439 C C . PHE A 1 183 ? 2.835 -7.561 -30.070 1.00 57.25 183 PHE A C 1
ATOM 1441 O O . PHE A 1 183 ? 1.620 -7.637 -30.309 1.00 57.25 183 PHE A O 1
ATOM 1448 N N . PRO A 1 184 ? 3.745 -8.180 -30.840 1.00 51.53 184 PRO A N 1
ATOM 1449 C CA . PRO A 1 184 ? 3.323 -9.149 -31.825 1.00 51.53 184 PRO A CA 1
ATOM 1450 C C . PRO A 1 184 ? 2.582 -10.245 -31.062 1.00 51.53 184 PRO A C 1
ATOM 1452 O O . PRO A 1 184 ? 3.152 -10.926 -30.212 1.00 51.53 184 PRO A O 1
ATOM 1455 N N . VAL A 1 185 ? 1.284 -10.394 -31.330 1.00 47.66 185 VAL A N 1
ATOM 1456 C CA . VAL A 1 185 ? 0.480 -11.500 -30.804 1.00 47.66 185 VAL A CA 1
ATOM 1457 C C . VAL A 1 185 ? 0.903 -12.753 -31.567 1.00 47.66 185 VAL A C 1
ATOM 1459 O O . VAL A 1 185 ? 0.181 -13.265 -32.418 1.00 47.66 185 VAL A O 1
ATOM 1462 N N . SER A 1 186 ? 2.119 -13.235 -31.327 1.00 46.56 186 SER A N 1
ATOM 1463 C CA . SER A 1 186 ? 2.576 -14.513 -31.845 1.00 46.56 186 SER A CA 1
ATOM 1464 C C . SER A 1 186 ? 2.031 -15.610 -30.934 1.00 46.56 186 SER A C 1
ATOM 1466 O O . SER A 1 186 ? 2.743 -16.246 -30.164 1.00 46.56 186 SER A O 1
ATOM 1468 N N . CYS A 1 187 ? 0.732 -15.893 -31.065 1.00 39.91 187 CYS A N 1
ATOM 1469 C CA . CYS A 1 187 ? 0.189 -17.200 -30.693 1.00 39.91 187 CYS A CA 1
ATOM 1470 C C . CYS A 1 187 ? 0.705 -18.250 -31.694 1.00 39.91 187 CYS A C 1
ATOM 1472 O O . CYS A 1 187 ? -0.056 -18.829 -32.467 1.00 39.91 187 CYS A O 1
ATOM 1474 N N . GLY A 1 188 ? 2.022 -18.461 -31.727 1.00 44.34 188 GLY A N 1
ATOM 1475 C CA . GLY A 1 188 ? 2.630 -19.586 -32.416 1.00 44.34 188 GLY A CA 1
ATOM 1476 C C . GLY A 1 188 ? 2.276 -20.842 -31.637 1.00 44.34 188 GLY A C 1
ATOM 1477 O O . GLY A 1 188 ? 2.733 -21.022 -30.512 1.00 44.34 188 GLY A O 1
ATOM 1478 N N . ALA A 1 189 ? 1.419 -21.683 -32.212 1.00 41.12 189 ALA A N 1
ATOM 1479 C CA . ALA A 1 189 ? 0.993 -22.948 -31.635 1.00 41.12 189 ALA A CA 1
ATOM 1480 C C . ALA A 1 189 ? 2.182 -23.918 -31.510 1.00 41.12 189 ALA A C 1
ATOM 1482 O O . ALA A 1 189 ? 2.379 -24.784 -32.357 1.00 41.12 189 ALA A O 1
ATOM 1483 N N . THR A 1 190 ? 2.989 -23.790 -30.457 1.00 49.44 190 THR A N 1
ATOM 1484 C CA . THR A 1 190 ? 3.877 -24.868 -30.026 1.00 49.44 190 THR A CA 1
ATOM 1485 C C . THR A 1 190 ? 3.128 -25.706 -28.986 1.00 49.44 190 THR A C 1
ATOM 1487 O O . THR A 1 190 ? 2.729 -25.210 -27.930 1.00 49.44 190 THR A O 1
ATOM 1490 N N . PRO A 1 191 ? 2.853 -26.988 -29.269 1.00 47.97 191 PRO A N 1
ATOM 1491 C CA . PRO A 1 191 ? 2.090 -27.830 -28.366 1.00 47.97 191 PRO A CA 1
ATOM 1492 C C . PRO A 1 191 ? 3.011 -28.288 -27.233 1.00 47.97 191 PRO A C 1
ATOM 1494 O O . PRO A 1 191 ? 3.631 -29.339 -27.370 1.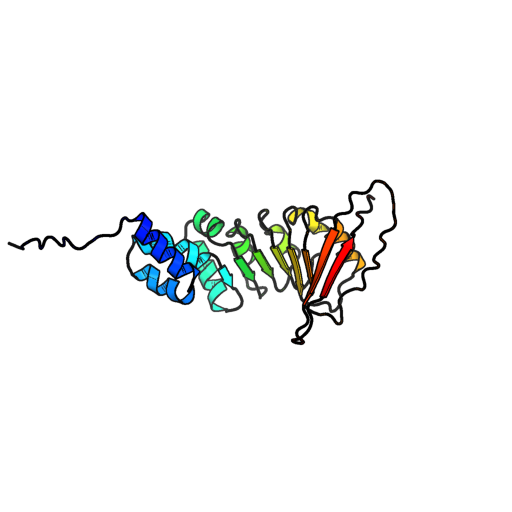00 47.97 191 PRO A O 1
ATOM 1497 N N . LYS A 1 192 ? 3.147 -27.481 -26.162 1.00 53.50 192 LYS A N 1
ATOM 1498 C CA . LYS A 1 192 ? 3.468 -27.892 -24.765 1.00 53.50 192 LYS A CA 1
ATOM 1499 C C . LYS A 1 192 ? 3.879 -26.758 -23.807 1.00 53.50 192 LYS A C 1
ATOM 1501 O O . LYS A 1 192 ? 4.048 -27.048 -22.624 1.00 53.50 192 LYS A O 1
ATOM 1506 N N . SER A 1 193 ? 4.025 -25.499 -24.228 1.00 54.00 193 SER A N 1
ATOM 1507 C CA . SER A 1 193 ? 4.353 -24.417 -23.283 1.00 54.00 193 SER A CA 1
ATOM 1508 C C . SER A 1 193 ? 3.108 -23.955 -22.509 1.00 54.00 193 SER A C 1
ATOM 1510 O O . SER A 1 193 ? 2.036 -23.736 -23.076 1.00 54.00 193 SER A O 1
ATOM 1512 N N . ARG A 1 194 ? 3.223 -23.827 -21.177 1.00 52.91 194 ARG A N 1
ATOM 1513 C CA . ARG A 1 194 ? 2.201 -23.165 -20.350 1.00 52.91 194 ARG A CA 1
ATOM 1514 C C . ARG A 1 194 ? 2.199 -21.685 -20.715 1.00 52.91 194 ARG A C 1
ATOM 1516 O O . ARG A 1 194 ? 3.036 -20.931 -20.240 1.00 52.91 194 ARG A O 1
ATOM 1523 N N . CYS A 1 195 ? 1.273 -21.289 -21.577 1.00 49.19 195 CYS A N 1
ATOM 1524 C CA . CYS A 1 195 ? 1.115 -19.896 -21.951 1.00 49.19 195 CYS A CA 1
ATOM 1525 C C . CYS A 1 195 ? 0.312 -19.174 -20.862 1.00 49.19 195 CYS A C 1
ATOM 1527 O O . CYS A 1 195 ? -0.906 -19.347 -20.751 1.00 49.19 195 CYS A O 1
ATOM 1529 N N . SER A 1 196 ? 0.995 -18.396 -20.026 1.00 57.31 196 SER A N 1
ATOM 1530 C CA . SER A 1 196 ? 0.337 -17.481 -19.098 1.00 57.31 196 SER A CA 1
ATOM 1531 C C . SER A 1 196 ? -0.256 -16.332 -19.913 1.00 57.31 196 SER A C 1
ATOM 1533 O O . SER A 1 196 ? 0.456 -15.594 -20.590 1.00 57.31 196 SER A O 1
ATOM 1535 N N . SER A 1 197 ? -1.584 -16.201 -19.905 1.00 63.59 197 SER A N 1
ATOM 1536 C CA . SER A 1 197 ? -2.246 -15.060 -20.542 1.00 63.59 197 SER A CA 1
ATOM 1537 C C . SER A 1 197 ? -2.024 -13.815 -19.687 1.00 63.59 197 SER A C 1
ATOM 1539 O O . SER A 1 197 ? -2.591 -13.724 -18.599 1.00 63.59 197 SER A O 1
ATOM 1541 N N . ILE A 1 198 ? -1.241 -12.853 -20.177 1.00 71.94 198 ILE A N 1
ATOM 1542 C CA . ILE A 1 198 ? -1.060 -11.559 -19.515 1.00 71.94 198 ILE A CA 1
ATOM 1543 C C . ILE A 1 198 ? -2.123 -10.595 -20.042 1.00 71.94 198 ILE A C 1
ATOM 1545 O O . ILE A 1 198 ? -2.319 -10.431 -21.252 1.00 71.94 198 ILE A O 1
ATOM 1549 N N . MET A 1 199 ? -2.859 -9.963 -19.127 1.00 72.06 199 MET A N 1
ATOM 1550 C CA . MET A 1 199 ? -3.805 -8.919 -19.496 1.00 72.06 199 MET A CA 1
ATOM 1551 C C . MET A 1 199 ? -3.072 -7.586 -19.593 1.00 72.06 199 MET A C 1
ATOM 1553 O O . MET A 1 199 ? -2.561 -7.094 -18.587 1.00 72.06 199 MET A O 1
ATOM 1557 N N . ILE A 1 200 ? -3.085 -6.979 -20.781 1.00 72.00 200 ILE A N 1
ATOM 1558 C CA . ILE A 1 200 ? -2.555 -5.633 -20.987 1.00 72.00 200 ILE A CA 1
ATOM 1559 C C . ILE A 1 200 ? -3.714 -4.643 -21.038 1.00 72.00 200 ILE A C 1
ATOM 1561 O O . ILE A 1 200 ? -4.605 -4.710 -21.897 1.00 72.00 200 ILE A O 1
ATOM 1565 N N . LYS A 1 201 ? -3.725 -3.719 -20.075 1.00 70.06 201 LYS A N 1
ATOM 1566 C CA . LYS A 1 201 ? -4.691 -2.618 -20.023 1.00 70.06 201 LYS A CA 1
ATOM 1567 C C . LYS A 1 201 ? -4.011 -1.327 -20.450 1.00 70.06 201 LYS A C 1
ATOM 1569 O O . LYS A 1 201 ? -3.051 -0.898 -19.822 1.00 70.06 201 LYS A O 1
ATOM 1574 N N . THR A 1 202 ? -4.575 -0.673 -21.464 1.00 64.81 202 THR A N 1
ATOM 1575 C CA . THR A 1 202 ? -4.172 0.678 -21.865 1.00 64.81 202 THR A CA 1
ATOM 1576 C C . THR A 1 202 ? -5.278 1.670 -21.504 1.00 64.81 202 THR A C 1
ATOM 1578 O O . THR A 1 202 ? -6.393 1.655 -22.048 1.00 64.81 202 THR A O 1
ATOM 1581 N N . THR A 1 203 ? -5.002 2.540 -20.538 1.00 53.94 203 THR A N 1
ATOM 1582 C CA . THR A 1 203 ? -5.942 3.569 -20.072 1.00 53.94 203 THR A CA 1
ATOM 1583 C C . THR A 1 203 ? -5.696 4.871 -20.818 1.00 53.94 203 THR A C 1
ATOM 1585 O O . THR A 1 203 ? -4.704 5.536 -20.575 1.00 53.94 203 THR A O 1
ATOM 1588 N N . SER A 1 204 ? -6.603 5.260 -21.719 1.00 48.16 204 SER A N 1
ATOM 1589 C CA . SER A 1 204 ? -6.534 6.581 -22.356 1.00 48.16 204 SER A CA 1
ATOM 1590 C C . SER A 1 204 ? -7.127 7.652 -21.443 1.00 48.16 204 SER A C 1
ATOM 1592 O O . SER A 1 204 ? -8.177 7.428 -20.836 1.00 48.16 204 SER A O 1
ATOM 1594 N N . ARG A 1 205 ? -6.490 8.830 -21.397 1.00 50.47 205 ARG A N 1
ATOM 1595 C CA . ARG A 1 205 ? -7.054 10.041 -20.777 1.00 50.47 205 ARG A CA 1
ATOM 1596 C C . ARG A 1 205 ? -8.183 10.672 -21.608 1.00 50.47 205 ARG A C 1
ATOM 1598 O O . ARG A 1 205 ? -8.910 11.504 -21.071 1.00 50.47 205 ARG A O 1
ATOM 1605 N N . SER A 1 206 ? -8.385 10.275 -22.873 1.00 50.16 206 SER A N 1
ATOM 1606 C CA . SER A 1 206 ? -9.563 10.704 -23.637 1.00 50.16 206 SER A CA 1
ATOM 1607 C C . SER A 1 206 ? -10.796 9.916 -23.171 1.00 50.16 206 SER A C 1
ATOM 1609 O O . SER A 1 206 ? -10.815 8.686 -23.145 1.00 50.16 206 SER A O 1
ATOM 1611 N N . LEU A 1 207 ? -11.818 10.648 -22.728 1.00 43.69 207 LEU A N 1
ATOM 1612 C CA . LEU A 1 207 ? -12.942 10.196 -21.896 1.00 43.69 207 LEU A CA 1
ATOM 1613 C C . LEU A 1 207 ? -13.874 9.109 -22.484 1.00 43.69 207 LEU A C 1
ATOM 1615 O O . LEU A 1 207 ? -14.930 8.871 -21.904 1.00 43.69 207 LEU A O 1
ATOM 1619 N N . THR A 1 208 ? -13.554 8.422 -23.589 1.00 40.91 208 THR A N 1
ATOM 1620 C CA . THR A 1 208 ? -14.570 7.624 -24.308 1.00 40.91 208 THR A CA 1
ATOM 1621 C C . THR A 1 208 ? -14.282 6.152 -24.613 1.00 40.91 208 THR A C 1
ATOM 1623 O O . THR A 1 208 ? -15.254 5.453 -24.893 1.00 40.91 208 THR A O 1
ATOM 1626 N N . ARG A 1 209 ? -13.065 5.582 -24.509 1.00 47.31 209 ARG A N 1
ATOM 1627 C CA . ARG A 1 209 ? -12.891 4.117 -24.733 1.00 47.31 209 ARG A CA 1
ATOM 1628 C C . ARG A 1 209 ? -11.768 3.452 -23.931 1.00 47.31 209 ARG A C 1
ATOM 1630 O O . ARG A 1 209 ? -10.585 3.659 -24.207 1.00 47.31 209 ARG A O 1
ATOM 1637 N N . ARG A 1 210 ? -12.129 2.527 -23.030 1.00 49.09 210 ARG A N 1
ATOM 1638 C CA . ARG A 1 210 ? -11.215 1.508 -22.474 1.00 49.09 210 ARG A CA 1
ATOM 1639 C C . ARG A 1 210 ? -11.085 0.354 -23.475 1.00 49.09 210 ARG A C 1
ATOM 1641 O O . ARG A 1 210 ? -12.091 -0.236 -23.847 1.00 49.09 210 ARG A O 1
ATOM 1648 N N . ALA A 1 211 ? -9.864 0.044 -23.896 1.00 56.56 211 ALA A N 1
ATOM 1649 C CA . ALA A 1 211 ? -9.543 -1.162 -24.652 1.00 56.56 211 ALA A CA 1
ATOM 1650 C C . ALA A 1 211 ? -8.701 -2.072 -23.749 1.00 56.56 211 ALA A C 1
ATOM 1652 O O . ALA A 1 211 ? -7.848 -1.595 -23.000 1.00 56.56 211 ALA A O 1
ATOM 1653 N N . SER A 1 212 ? -8.969 -3.373 -23.769 1.00 52.00 212 SER A N 1
ATOM 1654 C CA . SER A 1 212 ? -8.159 -4.378 -23.078 1.00 52.00 212 SER A CA 1
ATOM 1655 C C . SER A 1 212 ? -7.741 -5.414 -24.108 1.00 52.00 212 SER A C 1
ATOM 1657 O O . SER A 1 212 ? -8.596 -5.941 -24.818 1.00 52.00 212 SER A O 1
ATOM 1659 N N . GLN A 1 213 ? -6.441 -5.681 -24.205 1.00 55.72 213 GLN A N 1
ATOM 1660 C CA . GLN A 1 213 ? -5.892 -6.727 -25.062 1.00 55.72 213 GLN A CA 1
ATOM 1661 C C . GLN A 1 213 ? -5.304 -7.825 -24.176 1.00 55.72 213 GLN A C 1
ATOM 1663 O O . GLN A 1 213 ? -4.705 -7.556 -23.135 1.00 55.72 213 GLN A O 1
ATOM 1668 N N . ARG A 1 214 ? -5.518 -9.082 -24.564 1.00 47.75 214 ARG A N 1
ATOM 1669 C CA . ARG A 1 214 ? -4.822 -10.221 -23.961 1.00 47.75 214 ARG A CA 1
ATOM 1670 C C . ARG A 1 214 ? -3.613 -10.519 -24.827 1.00 47.75 214 ARG A C 1
ATOM 1672 O O . ARG A 1 214 ? -3.778 -10.708 -26.029 1.00 47.75 214 ARG A O 1
ATOM 1679 N N . ILE A 1 215 ? -2.437 -10.557 -24.218 1.00 55.53 215 ILE A N 1
ATOM 1680 C CA . ILE A 1 215 ? -1.200 -10.930 -24.894 1.00 55.53 215 ILE A CA 1
ATOM 1681 C C . ILE A 1 215 ? -0.686 -12.201 -24.231 1.00 55.53 215 ILE A C 1
ATOM 1683 O O . ILE A 1 215 ? -0.580 -12.310 -23.010 1.00 55.53 215 ILE A O 1
ATOM 1687 N N . CYS A 1 216 ? -0.447 -13.203 -25.064 1.00 45.94 216 CYS A N 1
ATOM 1688 C CA . CYS A 1 216 ? 0.178 -14.444 -24.656 1.00 45.94 216 CYS A CA 1
ATOM 1689 C C . CYS A 1 216 ? 1.684 -14.206 -24.606 1.00 45.94 216 CYS A C 1
ATOM 1691 O O . CYS A 1 216 ? 2.306 -14.037 -25.651 1.00 45.94 216 CYS A O 1
ATOM 1693 N N . VAL A 1 217 ? 2.261 -14.179 -23.406 1.00 49.59 217 VAL A N 1
ATOM 1694 C CA . VAL A 1 217 ? 3.716 -14.146 -23.258 1.00 49.59 217 VAL A CA 1
ATOM 1695 C C . VAL A 1 217 ? 4.192 -15.590 -23.228 1.00 49.59 217 VAL A C 1
ATOM 1697 O O . VAL A 1 217 ? 3.898 -16.344 -22.299 1.00 49.59 217 VAL A O 1
ATOM 1700 N N . SER A 1 218 ? 4.866 -16.007 -24.298 1.00 40.44 218 SER A N 1
ATOM 1701 C CA . SER A 1 218 ? 5.518 -17.312 -24.345 1.00 40.44 218 SER A CA 1
ATOM 1702 C C . SER A 1 218 ? 6.845 -17.204 -23.605 1.00 40.44 218 SER A C 1
ATOM 1704 O O . SER A 1 218 ? 7.767 -16.548 -24.084 1.00 40.44 218 SER A O 1
ATOM 1706 N N . SER A 1 219 ? 6.960 -17.852 -22.449 1.00 43.53 219 SER A N 1
ATOM 1707 C CA . SER A 1 219 ? 8.251 -18.075 -21.805 1.00 43.53 219 SER A CA 1
ATOM 1708 C C . SER A 1 219 ? 9.058 -19.044 -22.670 1.00 43.53 219 SER A C 1
ATOM 1710 O O . SER A 1 219 ? 8.817 -20.252 -22.686 1.00 43.53 219 SER A O 1
ATOM 1712 N N . TYR A 1 220 ? 9.993 -18.506 -23.451 1.00 34.38 220 TYR A N 1
ATOM 1713 C CA . TYR A 1 220 ? 11.019 -19.320 -24.089 1.00 34.38 220 TYR A CA 1
ATOM 1714 C C . TYR A 1 220 ? 11.983 -19.772 -22.988 1.00 34.38 220 TYR A C 1
ATOM 1716 O O . TYR A 1 220 ? 12.694 -18.956 -22.410 1.00 34.38 220 TYR A O 1
ATOM 1724 N N . LEU A 1 221 ? 11.951 -21.065 -22.656 1.00 29.55 221 LEU A N 1
ATOM 1725 C CA . LEU A 1 221 ? 13.010 -21.710 -21.879 1.00 29.55 221 LEU A CA 1
ATOM 1726 C C . LEU A 1 221 ? 14.299 -21.619 -22.708 1.00 29.55 221 LEU A C 1
ATOM 1728 O O . LEU A 1 221 ? 14.389 -22.271 -23.751 1.00 29.55 221 LEU A O 1
ATOM 1732 N N . VAL A 1 222 ? 15.241 -20.784 -22.265 1.00 30.73 222 VAL A N 1
ATOM 1733 C CA . VAL A 1 222 ? 16.660 -20.858 -22.646 1.00 30.73 222 VAL A CA 1
ATOM 1734 C C . VAL A 1 222 ? 17.367 -21.723 -21.615 1.00 30.73 222 VAL A C 1
ATOM 1736 O O . VAL A 1 222 ? 17.106 -21.504 -20.409 1.00 30.73 222 VAL A O 1
#

Organism: NCBI:txid1738132